Protein AF-A0A2T9YG84-F1 (afdb_monomer_lite)

Organism: NCBI:txid133385

InterPro domains:
  IPR036691 Endonuclease/exonuclease/phosphatase superfamily [SSF56219] (7-123)

Foldseek 3Di:
DFDQWDWFWFDDPPAIEIEIGHHLPDDPVRVVVRPDPDQHQKYKYQLPWAPDVQQPHPDTGDPSSVVSVVVVCVVNQWDWAHAVVRDDDSMTMTGHPPKDKHKYFDVPPDCVVDVGTDIDMDIDDDDDDPVPDPDRDRDGDDDPDPPDVVVVVVVVVVCVVCVVVVVVVVVVVVVVVVVVVVVVPPPPDD

Radius of gyration: 19.78 Å; chains: 1; bounding box: 61×36×56 Å

Structure (mmCIF, N/CA/C/O backbone):
data_AF-A0A2T9YG84-F1
#
_entry.id   AF-A0A2T9YG84-F1
#
loop_
_atom_site.group_PDB
_atom_site.id
_atom_site.type_symbol
_atom_site.label_atom_id
_atom_site.label_alt_id
_atom_site.label_comp_id
_atom_site.label_asym_id
_atom_site.label_entity_id
_atom_site.label_seq_id
_atom_site.pdbx_PDB_ins_code
_atom_site.Cartn_x
_atom_site.Cartn_y
_atom_site.Cartn_z
_atom_site.occupancy
_atom_site.B_iso_or_equiv
_atom_site.auth_seq_id
_atom_site.auth_comp_id
_atom_site.auth_asym_id
_atom_site.auth_atom_id
_atom_site.pdbx_PDB_model_num
ATOM 1 N N . MET A 1 1 ? 3.699 22.893 -11.102 1.00 30.92 1 MET A N 1
ATOM 2 C CA . MET A 1 1 ? 4.424 22.157 -10.047 1.00 30.92 1 MET A CA 1
ATOM 3 C C . MET A 1 1 ? 3.372 21.274 -9.414 1.00 30.92 1 MET A C 1
ATOM 5 O O . MET A 1 1 ? 2.529 21.787 -8.689 1.00 30.92 1 MET A O 1
ATOM 9 N N . TYR A 1 2 ? 3.276 20.033 -9.883 1.00 37.44 2 TYR A N 1
ATOM 10 C CA . TYR A 1 2 ? 2.240 19.112 -9.430 1.00 37.44 2 TYR A CA 1
ATOM 11 C C . TYR A 1 2 ? 2.567 18.676 -8.006 1.00 37.44 2 TYR A C 1
ATOM 13 O O . TYR A 1 2 ? 3.732 18.604 -7.635 1.00 37.44 2 TYR A O 1
ATOM 21 N N . SER A 1 3 ? 1.547 18.512 -7.174 1.00 40.66 3 SER A N 1
ATOM 22 C CA . SER A 1 3 ? 1.750 17.988 -5.829 1.00 40.66 3 SER A CA 1
ATOM 23 C C . SER A 1 3 ? 2.213 16.543 -5.934 1.00 40.66 3 SER A C 1
ATOM 25 O O . SER A 1 3 ? 1.505 15.695 -6.478 1.00 40.66 3 SER A O 1
ATOM 27 N N . ASP A 1 4 ? 3.402 16.272 -5.412 1.00 55.22 4 ASP A N 1
ATOM 28 C CA . ASP A 1 4 ? 4.063 14.975 -5.543 1.00 55.22 4 ASP A CA 1
ATOM 29 C C . ASP A 1 4 ? 3.593 13.952 -4.492 1.00 55.22 4 ASP A C 1
ATOM 31 O O . ASP A 1 4 ? 4.192 12.881 -4.354 1.00 55.22 4 ASP A O 1
ATOM 35 N N . THR A 1 5 ? 2.567 14.282 -3.694 1.00 54.19 5 THR A N 1
ATOM 36 C CA . THR A 1 5 ? 2.154 13.479 -2.536 1.00 54.19 5 THR A CA 1
ATOM 37 C C . THR A 1 5 ? 0.640 13.514 -2.338 1.00 54.19 5 THR A C 1
ATOM 39 O O . THR A 1 5 ? 0.010 14.572 -2.359 1.00 54.19 5 THR A O 1
ATOM 42 N N . HIS A 1 6 ? 0.041 12.342 -2.125 1.00 65.69 6 HIS A N 1
ATOM 43 C CA . HIS A 1 6 ? -1.367 12.236 -1.751 1.00 65.69 6 HIS A CA 1
ATOM 44 C C . HIS A 1 6 ? -1.508 11.130 -0.704 1.00 65.69 6 HIS A C 1
ATOM 46 O O . HIS A 1 6 ? -1.203 9.979 -0.982 1.00 65.69 6 HIS A O 1
ATOM 52 N N . SER A 1 7 ? -1.947 11.473 0.507 1.00 70.06 7 SER A N 1
ATOM 53 C CA . SER A 1 7 ? -2.348 10.506 1.537 1.00 70.06 7 SER A CA 1
ATOM 54 C C . SER A 1 7 ? -3.757 10.872 1.978 1.00 70.06 7 SER A C 1
ATOM 56 O O . SER A 1 7 ? -4.016 12.018 2.349 1.00 70.06 7 SER A O 1
ATOM 58 N N . ILE A 1 8 ? -4.687 9.929 1.869 1.00 70.69 8 ILE A N 1
ATOM 59 C CA . ILE A 1 8 ? -6.100 10.134 2.184 1.00 70.69 8 ILE A CA 1
ATOM 60 C C . ILE A 1 8 ? -6.512 9.056 3.172 1.00 70.69 8 ILE A C 1
ATOM 62 O O . ILE A 1 8 ? -6.383 7.869 2.880 1.00 70.69 8 ILE A O 1
ATOM 66 N N . THR A 1 9 ? -7.060 9.465 4.313 1.00 69.62 9 THR A N 1
ATOM 67 C CA . THR A 1 9 ? -7.593 8.542 5.316 1.00 69.62 9 THR A CA 1
ATOM 68 C C . THR A 1 9 ? -9.108 8.653 5.379 1.00 69.62 9 THR A C 1
ATOM 70 O O . THR A 1 9 ? -9.651 9.694 5.730 1.00 69.62 9 THR A O 1
ATOM 73 N N . VAL A 1 10 ? -9.800 7.560 5.084 1.00 70.00 10 VAL A N 1
ATOM 74 C CA . VAL A 1 10 ? -11.249 7.428 5.212 1.00 70.00 10 VAL A CA 1
ATOM 75 C C . VAL A 1 10 ? -11.553 6.563 6.430 1.00 70.00 10 VAL A C 1
ATOM 77 O O . VAL A 1 10 ? -11.148 5.404 6.500 1.00 70.00 10 VAL A O 1
ATOM 80 N N . LYS A 1 11 ? -12.290 7.120 7.394 1.00 65.94 11 LYS A N 1
ATOM 81 C CA . LYS A 1 11 ? -12.748 6.399 8.587 1.00 65.94 11 LYS A CA 1
ATOM 82 C C . LYS A 1 11 ? -14.227 6.050 8.437 1.00 65.94 11 LYS A C 1
ATOM 84 O O . LYS A 1 11 ? -15.061 6.928 8.229 1.00 65.94 11 LYS A O 1
ATOM 89 N N . PHE A 1 12 ? -14.555 4.771 8.560 1.00 62.94 12 PHE A N 1
ATOM 90 C CA . PHE A 1 12 ? -15.918 4.256 8.592 1.00 62.94 12 PHE A CA 1
ATOM 91 C C . PHE A 1 12 ? -16.087 3.340 9.807 1.00 62.94 12 PHE A C 1
ATOM 93 O O . PHE A 1 12 ? -15.686 2.178 9.790 1.00 62.94 12 PHE A O 1
ATOM 100 N N . ARG A 1 13 ? -16.708 3.849 10.879 1.00 68.81 13 ARG A N 1
ATOM 101 C CA . ARG A 1 13 ? -16.860 3.126 12.158 1.00 68.81 13 ARG A CA 1
ATOM 102 C C . ARG A 1 13 ? -15.496 2.648 12.682 1.00 68.81 13 ARG A C 1
ATOM 104 O O . ARG A 1 13 ? -14.612 3.468 12.893 1.00 68.81 13 ARG A O 1
ATOM 111 N N . ASN A 1 14 ? -15.323 1.336 12.848 1.00 71.50 14 ASN A N 1
ATOM 112 C CA . ASN A 1 14 ? -14.080 0.706 13.296 1.00 71.50 14 ASN A CA 1
ATOM 113 C C . ASN A 1 14 ? -13.141 0.348 12.128 1.00 71.50 14 ASN A C 1
ATOM 115 O O . ASN A 1 14 ? -12.143 -0.334 12.339 1.00 71.50 14 ASN A O 1
ATOM 119 N N . PHE A 1 15 ? -13.484 0.749 10.902 1.00 76.31 15 PHE A N 1
ATOM 120 C CA . PHE A 1 15 ? -12.679 0.533 9.709 1.00 76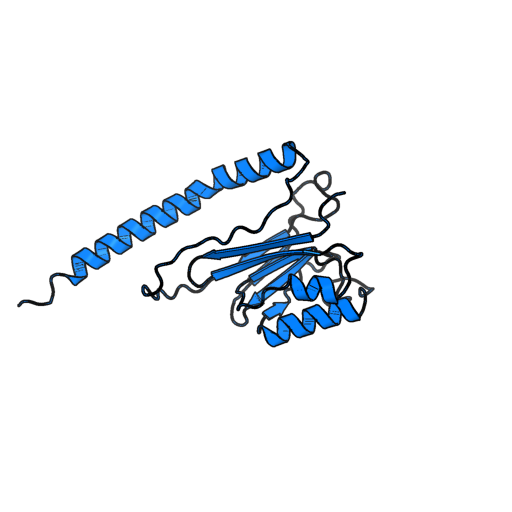.31 15 PHE A CA 1
ATOM 121 C C . PHE A 1 15 ? -11.968 1.828 9.319 1.00 76.31 15 PHE A C 1
ATOM 123 O O . PHE A 1 15 ? -12.605 2.855 9.083 1.00 76.31 15 PHE A O 1
ATOM 130 N N . VAL A 1 16 ? -10.644 1.776 9.233 1.00 83.56 16 VAL A N 1
ATOM 131 C CA . VAL A 1 16 ? -9.801 2.904 8.833 1.00 83.56 16 VAL A CA 1
ATOM 132 C C . VAL A 1 16 ? -9.048 2.514 7.568 1.00 83.56 16 VAL A C 1
ATOM 134 O O . VAL A 1 16 ? -8.165 1.658 7.606 1.00 83.56 16 VAL A O 1
ATOM 137 N N . LEU A 1 17 ? -9.411 3.145 6.454 1.00 84.56 17 LEU A N 1
ATOM 138 C CA . LEU A 1 17 ? -8.740 3.022 5.166 1.00 84.56 17 LEU A CA 1
ATOM 139 C C . LEU A 1 17 ? -7.774 4.186 4.987 1.00 84.56 17 LEU A C 1
ATOM 141 O O . LEU A 1 17 ? -8.196 5.336 5.000 1.00 84.56 17 LEU A O 1
ATOM 145 N N . ASN A 1 18 ? -6.504 3.899 4.750 1.00 85.38 18 ASN A N 1
ATOM 146 C CA . ASN A 1 18 ? -5.526 4.868 4.287 1.00 85.38 18 ASN A CA 1
ATOM 147 C C . ASN A 1 18 ? -5.130 4.545 2.839 1.00 85.38 18 ASN A C 1
ATOM 149 O O . ASN A 1 18 ? -4.789 3.414 2.511 1.00 85.38 18 ASN A O 1
ATOM 153 N N . THR A 1 19 ? -5.202 5.530 1.955 1.00 85.44 19 THR A N 1
ATOM 154 C CA . THR A 1 19 ? -4.738 5.403 0.570 1.00 85.44 19 THR A CA 1
ATOM 155 C C . THR A 1 19 ? -3.578 6.349 0.347 1.00 85.44 19 THR A C 1
ATOM 157 O O . THR A 1 19 ? -3.639 7.490 0.812 1.00 85.44 19 THR A O 1
ATOM 160 N N . VAL A 1 20 ? -2.524 5.883 -0.318 1.00 84.69 20 VAL A N 1
ATOM 161 C CA . VAL A 1 20 ? -1.285 6.653 -0.473 1.00 84.69 20 VAL A CA 1
ATOM 162 C C . VAL A 1 20 ? -0.775 6.674 -1.906 1.00 84.69 20 VAL A C 1
ATOM 164 O O . VAL A 1 20 ? -0.927 5.716 -2.658 1.00 84.69 20 VAL A O 1
ATOM 167 N N . TYR A 1 21 ? -0.113 7.775 -2.237 1.00 88.62 21 TYR A N 1
ATOM 168 C CA . TYR A 1 21 ? 0.812 7.915 -3.346 1.00 88.62 21 TYR A CA 1
ATOM 169 C C . TYR A 1 21 ? 2.089 8.582 -2.826 1.00 88.62 21 TYR A C 1
ATOM 171 O O . TYR A 1 21 ? 2.056 9.732 -2.364 1.00 88.62 21 TYR A O 1
ATOM 179 N N . PHE A 1 22 ? 3.212 7.869 -2.911 1.00 87.12 22 PHE A N 1
ATOM 180 C CA . PHE A 1 22 ? 4.537 8.403 -2.601 1.00 87.12 22 PHE A CA 1
ATOM 181 C C . PHE A 1 22 ? 5.419 8.360 -3.838 1.00 87.12 22 PHE A C 1
ATOM 183 O O . PHE A 1 22 ? 5.801 7.278 -4.282 1.00 87.12 22 PHE A O 1
ATOM 190 N N . SER A 1 23 ? 5.797 9.534 -4.353 1.00 86.88 23 SER A N 1
ATOM 191 C CA . SER A 1 23 ? 6.641 9.636 -5.544 1.00 86.88 23 SER A CA 1
ATOM 192 C C . SER A 1 23 ? 7.945 8.827 -5.409 1.00 86.88 23 SER A C 1
ATOM 194 O O . SER A 1 23 ? 8.474 8.650 -4.299 1.00 86.88 23 SER A O 1
ATOM 196 N N . PRO A 1 24 ? 8.528 8.350 -6.522 1.00 89.00 24 PRO A N 1
ATOM 197 C CA . PRO A 1 24 ? 9.793 7.616 -6.487 1.00 89.00 24 PRO A CA 1
ATOM 198 C C . PRO A 1 24 ? 10.960 8.469 -5.961 1.00 89.00 24 PRO A C 1
ATOM 200 O O . PRO A 1 24 ? 11.906 7.929 -5.393 1.00 89.00 24 PRO A O 1
ATOM 203 N N . SER A 1 25 ? 10.882 9.798 -6.096 1.00 87.62 25 SER A N 1
ATOM 204 C CA . SER A 1 25 ? 11.891 10.752 -5.617 1.00 87.62 25 SER A CA 1
ATOM 205 C C . SER A 1 25 ? 11.720 11.168 -4.152 1.00 87.62 25 SER A C 1
ATOM 207 O O . SER A 1 25 ? 12.602 11.835 -3.611 1.00 87.62 25 SER A O 1
ATOM 209 N N . MET A 1 26 ? 10.616 10.792 -3.498 1.00 86.75 26 MET A N 1
ATOM 210 C CA . MET A 1 26 ? 10.345 11.183 -2.116 1.00 86.75 26 MET A CA 1
ATOM 211 C C . MET A 1 26 ? 11.350 10.566 -1.136 1.00 86.75 26 MET A C 1
ATOM 213 O O . MET A 1 26 ? 11.576 9.350 -1.128 1.00 86.75 26 MET A O 1
ATOM 217 N N . ASP A 1 27 ? 11.916 11.400 -0.266 1.00 91.00 27 ASP A N 1
ATOM 218 C CA . ASP A 1 27 ? 12.817 10.950 0.787 1.00 91.00 27 ASP A CA 1
ATOM 219 C C . ASP A 1 27 ? 12.063 10.273 1.946 1.00 91.00 27 ASP A C 1
ATOM 221 O O . ASP A 1 27 ? 10.887 10.535 2.208 1.00 91.00 27 ASP A O 1
ATOM 225 N N . ILE A 1 28 ? 12.770 9.418 2.686 1.00 93.94 28 ILE A N 1
ATOM 226 C CA . ILE A 1 28 ? 12.211 8.631 3.795 1.00 93.94 28 ILE A CA 1
ATOM 227 C C . ILE A 1 28 ? 11.589 9.509 4.888 1.00 93.94 28 ILE A C 1
ATOM 229 O O . ILE A 1 28 ? 10.569 9.135 5.466 1.00 93.94 28 ILE A O 1
ATOM 233 N N . SER A 1 29 ? 12.171 10.676 5.178 1.00 90.50 29 SER A N 1
ATOM 234 C CA . SER A 1 29 ? 11.661 11.561 6.231 1.00 90.50 29 SER A CA 1
ATOM 235 C C . SER A 1 29 ? 10.335 12.192 5.823 1.00 90.50 29 SER A C 1
ATOM 237 O O . SER A 1 29 ? 9.454 12.361 6.664 1.00 90.50 29 SER A O 1
ATOM 239 N N . SER A 1 30 ? 10.175 12.513 4.539 1.00 85.56 30 SER A N 1
ATOM 240 C CA . SER A 1 30 ? 8.908 12.979 3.983 1.00 85.56 30 SER A CA 1
ATOM 241 C C . SER A 1 30 ? 7.849 11.881 4.004 1.00 85.56 30 SER A C 1
ATOM 243 O O . SER A 1 30 ? 6.765 12.131 4.523 1.00 85.56 30 SER A O 1
ATOM 245 N N . ILE A 1 31 ? 8.168 10.652 3.573 1.00 87.69 31 ILE A N 1
ATOM 246 C CA . ILE A 1 31 ? 7.215 9.524 3.634 1.00 87.69 31 ILE A CA 1
ATOM 247 C C . ILE A 1 31 ? 6.718 9.322 5.073 1.00 87.69 31 ILE A C 1
ATOM 249 O O . ILE A 1 31 ? 5.512 9.274 5.307 1.00 87.69 31 ILE A O 1
ATOM 253 N N . LYS A 1 32 ? 7.629 9.301 6.058 1.00 88.12 32 LYS A N 1
ATOM 254 C CA . LYS A 1 32 ? 7.289 9.147 7.485 1.00 88.12 32 LYS A CA 1
ATOM 255 C C . LYS A 1 32 ? 6.275 10.178 7.991 1.00 88.12 32 LYS A C 1
ATOM 257 O O . LYS A 1 32 ? 5.454 9.834 8.832 1.00 88.12 32 LYS A O 1
ATOM 262 N N . LYS A 1 33 ? 6.310 11.420 7.495 1.00 83.75 33 LYS A N 1
ATOM 263 C CA . LYS A 1 33 ? 5.366 12.480 7.901 1.00 83.75 33 LYS A CA 1
ATOM 264 C C . LYS A 1 33 ? 3.940 12.243 7.400 1.00 83.75 33 LYS A C 1
ATOM 266 O O . LYS A 1 33 ? 3.009 12.760 8.008 1.00 83.75 33 LYS A O 1
ATOM 271 N N . TYR A 1 34 ? 3.782 11.520 6.292 1.00 82.69 34 TYR A N 1
ATOM 272 C CA . TYR A 1 34 ? 2.489 11.272 5.648 1.00 82.69 34 TYR A CA 1
ATOM 273 C C . TYR A 1 34 ? 1.920 9.879 5.927 1.00 82.69 34 TYR A C 1
ATOM 275 O O . TYR A 1 34 ? 0.765 9.614 5.579 1.00 82.69 34 TYR A O 1
ATOM 283 N N . LEU A 1 35 ? 2.711 8.999 6.547 1.00 86.19 35 LEU A N 1
ATOM 284 C CA . LEU A 1 35 ? 2.209 7.746 7.091 1.00 86.19 35 LEU A CA 1
ATOM 285 C C . LEU A 1 35 ? 1.217 8.027 8.231 1.00 86.19 35 LEU A C 1
ATOM 287 O O . LEU A 1 35 ? 1.414 8.966 9.008 1.00 86.19 35 LEU A O 1
ATOM 291 N N . PRO A 1 36 ? 0.150 7.224 8.347 1.00 83.81 36 PRO A N 1
ATOM 292 C CA . PRO A 1 36 ? -0.826 7.391 9.410 1.00 83.81 36 PRO A CA 1
ATOM 293 C C . PRO A 1 36 ? -0.178 7.108 10.771 1.00 83.81 36 PRO A C 1
ATOM 295 O O . PRO A 1 36 ? 0.523 6.114 10.956 1.00 83.81 36 PRO A O 1
ATOM 298 N N . THR A 1 37 ? -0.417 7.998 11.731 1.00 79.69 37 THR A N 1
ATOM 299 C CA . THR A 1 37 ? 0.011 7.828 13.128 1.00 79.69 37 THR A CA 1
ATOM 300 C C . THR A 1 37 ? -1.012 7.061 13.963 1.00 79.69 37 THR A C 1
ATOM 302 O O . THR A 1 37 ? -0.669 6.519 15.010 1.00 79.69 37 THR A O 1
ATOM 305 N N . GLU A 1 38 ? -2.262 7.024 13.506 1.00 81.81 38 GLU A N 1
ATOM 306 C CA . GLU A 1 38 ? -3.341 6.244 14.104 1.00 81.81 38 GLU A CA 1
ATOM 307 C C . GLU A 1 38 ? -3.397 4.824 13.529 1.00 81.81 38 GLU A C 1
ATOM 309 O O . GLU A 1 38 ? -2.947 4.577 12.409 1.00 81.81 38 GLU A O 1
ATOM 314 N N . ASP A 1 39 ? -4.022 3.917 14.282 1.00 86.38 39 ASP A N 1
ATOM 315 C CA . ASP A 1 39 ? -4.266 2.542 13.860 1.00 86.38 39 ASP A CA 1
ATOM 316 C C . ASP A 1 39 ? -5.096 2.482 12.570 1.00 86.38 39 ASP A C 1
ATOM 318 O O . ASP A 1 39 ? -6.243 2.939 12.520 1.00 86.38 39 ASP A O 1
ATOM 322 N N . VAL A 1 40 ? -4.530 1.858 11.534 1.00 88.62 40 VAL A N 1
ATOM 323 C CA . VAL A 1 40 ? -5.230 1.602 10.269 1.00 88.62 40 VAL A CA 1
ATOM 324 C C . VAL A 1 40 ? -5.726 0.165 10.169 1.00 88.62 40 VAL A C 1
ATOM 326 O O . VAL A 1 40 ? -5.090 -0.772 10.652 1.00 88.62 40 VAL A O 1
ATOM 329 N N . THR A 1 41 ? -6.875 -0.016 9.517 1.00 90.44 41 THR A N 1
ATOM 330 C CA . THR A 1 41 ? -7.396 -1.341 9.165 1.00 90.44 41 THR A CA 1
ATOM 331 C C . THR A 1 41 ? -6.859 -1.805 7.819 1.00 90.44 41 THR A C 1
ATOM 333 O O . THR A 1 41 ? -6.530 -2.977 7.652 1.00 90.44 41 THR A O 1
ATOM 336 N N . LEU A 1 42 ? -6.778 -0.879 6.866 1.00 92.44 42 LEU A N 1
ATOM 337 C CA . LEU A 1 42 ? -6.305 -1.118 5.513 1.00 92.44 42 LEU A CA 1
ATOM 338 C C . LEU A 1 42 ? -5.461 0.071 5.069 1.00 92.44 42 LEU A C 1
ATOM 340 O O . LEU A 1 42 ? -5.892 1.213 5.213 1.00 92.44 42 LEU A O 1
ATOM 344 N N . MET A 1 43 ? -4.294 -0.192 4.499 1.00 94.44 4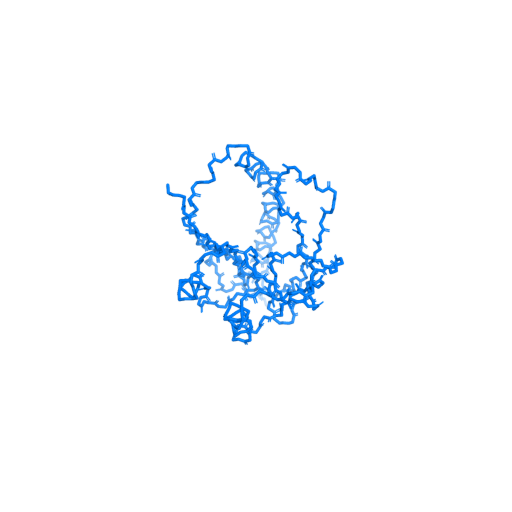3 MET A N 1
ATOM 345 C CA . MET A 1 43 ? -3.500 0.798 3.787 1.00 94.44 43 MET A CA 1
ATOM 346 C C . MET A 1 43 ? -3.184 0.282 2.386 1.00 94.44 43 MET A C 1
ATOM 348 O O . MET A 1 43 ? -2.721 -0.849 2.250 1.00 94.44 43 MET A O 1
ATOM 352 N N . LEU A 1 44 ? -3.423 1.084 1.348 1.00 95.31 44 LEU A N 1
ATOM 353 C CA . LEU A 1 44 ? -3.133 0.679 -0.029 1.00 95.31 44 LEU A CA 1
ATOM 354 C C . LEU A 1 44 ? -2.705 1.830 -0.930 1.00 95.31 44 LEU A C 1
ATOM 356 O O . LEU A 1 44 ? -3.087 2.977 -0.711 1.00 95.31 44 LEU A O 1
ATOM 360 N N . GLY A 1 45 ? -1.953 1.508 -1.974 1.00 92.25 45 GLY A N 1
ATOM 361 C CA . GLY A 1 45 ? -1.626 2.444 -3.045 1.00 92.25 45 GLY A CA 1
ATOM 362 C C . GLY A 1 45 ? -0.178 2.361 -3.500 1.00 92.25 45 GLY A C 1
ATOM 363 O O . GLY A 1 45 ? 0.575 1.474 -3.085 1.00 92.25 45 GLY A O 1
ATOM 364 N N . ASP A 1 46 ? 0.190 3.299 -4.364 1.00 93.81 46 ASP A N 1
ATOM 365 C CA . ASP A 1 46 ? 1.503 3.359 -4.986 1.00 93.81 46 ASP A CA 1
ATOM 366 C C . ASP A 1 46 ? 2.532 3.959 -4.025 1.00 93.81 46 ASP A C 1
ATOM 368 O O . ASP A 1 46 ? 2.569 5.162 -3.746 1.00 93.81 46 ASP A O 1
ATOM 372 N N . ILE A 1 47 ? 3.412 3.099 -3.524 1.00 94.88 47 ILE A N 1
ATOM 373 C CA . ILE A 1 47 ? 4.523 3.499 -2.659 1.00 94.88 47 ILE A CA 1
ATOM 374 C C . ILE A 1 47 ? 5.862 3.505 -3.406 1.00 94.88 47 ILE A C 1
ATOM 376 O O . ILE A 1 47 ? 6.910 3.687 -2.779 1.00 94.88 47 ILE A O 1
ATOM 380 N N . ASN A 1 48 ? 5.849 3.316 -4.732 1.00 93.69 48 ASN A N 1
ATOM 381 C CA . ASN A 1 48 ? 7.012 3.338 -5.619 1.00 93.69 48 ASN A CA 1
ATOM 382 C C . ASN A 1 48 ? 8.187 2.493 -5.094 1.00 93.69 48 ASN A C 1
ATOM 384 O O . ASN A 1 48 ? 9.328 2.952 -4.992 1.00 93.69 48 ASN A O 1
ATOM 388 N N . THR A 1 49 ? 7.910 1.250 -4.695 1.00 94.50 49 THR A N 1
ATOM 389 C CA . THR A 1 49 ? 8.948 0.289 -4.303 1.00 94.50 49 THR A CA 1
ATOM 390 C C . THR A 1 49 ? 8.557 -1.137 -4.672 1.00 94.50 49 THR A C 1
ATOM 392 O O . THR A 1 49 ? 7.381 -1.453 -4.837 1.00 94.50 49 THR A O 1
ATOM 395 N N . HIS A 1 50 ? 9.551 -2.015 -4.769 1.00 94.31 50 HIS A N 1
ATOM 396 C CA . HIS A 1 50 ? 9.359 -3.432 -5.066 1.00 94.31 50 HIS A CA 1
ATOM 397 C C . HIS A 1 50 ? 9.983 -4.287 -3.967 1.00 94.31 50 HIS A C 1
ATOM 399 O O . HIS A 1 50 ? 11.113 -4.040 -3.549 1.00 94.31 50 HIS A O 1
ATOM 405 N N . PHE A 1 51 ? 9.274 -5.321 -3.524 1.00 93.88 51 PHE A N 1
ATOM 406 C CA . PHE A 1 51 ? 9.690 -6.173 -2.401 1.00 93.88 51 PHE A CA 1
ATOM 407 C C . PHE A 1 51 ? 10.343 -7.487 -2.854 1.00 93.88 51 PHE A C 1
ATOM 409 O O . PHE A 1 51 ? 10.511 -8.418 -2.071 1.00 93.88 51 PHE A O 1
ATOM 416 N N . GLY A 1 52 ? 10.757 -7.556 -4.120 1.00 91.94 52 GLY A N 1
ATOM 417 C CA . GLY A 1 52 ? 11.492 -8.691 -4.658 1.00 91.94 52 GLY A CA 1
ATOM 418 C C . GLY A 1 52 ? 10.624 -9.937 -4.846 1.00 91.94 52 GLY A C 1
ATOM 419 O O . GLY A 1 52 ? 9.454 -9.858 -5.230 1.00 91.94 52 GLY A O 1
ATOM 420 N N . ALA A 1 53 ? 11.235 -11.106 -4.642 1.00 89.50 53 ALA A N 1
ATOM 421 C CA . ALA A 1 53 ? 10.708 -12.378 -5.136 1.00 89.50 53 ALA A CA 1
ATOM 422 C C . ALA A 1 53 ? 9.365 -12.775 -4.504 1.00 89.50 53 ALA A C 1
ATOM 424 O O . ALA A 1 53 ? 8.537 -13.380 -5.182 1.00 89.50 53 ALA A O 1
ATOM 425 N N . SER A 1 54 ? 9.112 -12.379 -3.251 1.00 86.81 54 SER A N 1
ATOM 426 C CA . SER A 1 54 ? 7.828 -12.601 -2.567 1.00 86.81 54 SER A CA 1
ATOM 427 C C . SER A 1 54 ? 6.655 -11.870 -3.226 1.00 86.81 54 SER A C 1
ATOM 429 O O . SER A 1 54 ? 5.510 -12.239 -2.996 1.00 86.81 54 SER A O 1
ATOM 431 N N . PHE A 1 55 ? 6.937 -10.884 -4.082 1.00 92.12 55 PHE A N 1
ATOM 432 C CA . PHE A 1 55 ? 5.960 -10.135 -4.873 1.00 92.12 55 PHE A CA 1
ATOM 433 C C . PHE A 1 55 ? 6.124 -10.392 -6.381 1.00 92.12 55 PHE A C 1
ATOM 435 O O . PHE A 1 55 ? 5.588 -9.661 -7.205 1.00 92.12 55 PHE A O 1
ATOM 442 N N . GLY A 1 56 ? 6.861 -11.438 -6.772 1.00 87.56 56 GLY A N 1
ATOM 443 C CA . GLY A 1 56 ? 7.034 -11.815 -8.178 1.00 87.56 56 GLY A CA 1
ATOM 444 C C . GLY A 1 56 ? 8.042 -10.965 -8.957 1.00 87.56 56 GLY A C 1
ATOM 445 O O . GLY A 1 56 ? 8.005 -10.963 -10.186 1.00 87.56 56 GLY A O 1
ATOM 446 N N . VAL A 1 57 ? 8.947 -10.250 -8.276 1.00 88.50 57 VAL A N 1
ATOM 447 C CA . VAL A 1 57 ? 9.971 -9.403 -8.914 1.00 88.50 57 VAL A CA 1
ATOM 448 C C . VAL A 1 57 ? 11.370 -9.918 -8.588 1.00 88.50 57 VAL A C 1
ATOM 450 O O . VAL A 1 57 ? 11.673 -10.249 -7.450 1.00 88.50 57 VAL A O 1
ATOM 453 N N . SER A 1 58 ? 12.272 -9.970 -9.567 1.00 86.69 58 SER A N 1
ATOM 454 C CA . SER A 1 58 ? 13.652 -10.428 -9.330 1.00 86.69 58 SER A CA 1
ATOM 455 C C . SER A 1 58 ? 14.529 -9.398 -8.611 1.00 86.69 58 SER A C 1
ATOM 457 O O . SER A 1 58 ? 15.554 -9.757 -8.035 1.00 86.69 58 SER A O 1
ATOM 459 N N . LYS A 1 59 ? 14.141 -8.120 -8.647 1.00 87.56 59 LYS A N 1
ATOM 460 C CA . LYS A 1 59 ? 14.859 -7.004 -8.029 1.00 87.56 59 LYS A CA 1
ATOM 461 C C . LYS A 1 59 ? 13.990 -6.324 -6.981 1.00 87.56 59 LYS A C 1
ATOM 463 O O . LYS A 1 59 ? 12.808 -6.078 -7.207 1.00 87.56 59 LYS A O 1
ATOM 468 N N . SER A 1 60 ? 14.616 -5.983 -5.866 1.00 91.88 60 SER A N 1
ATOM 469 C CA . SER A 1 60 ? 14.015 -5.151 -4.830 1.00 91.88 60 SER A CA 1
ATOM 470 C C . SER A 1 60 ? 14.277 -3.669 -5.110 1.00 91.88 60 SER A C 1
ATOM 472 O O . SER A 1 60 ? 15.267 -3.312 -5.753 1.00 91.88 60 SER A O 1
ATOM 474 N N . GLY A 1 61 ? 13.381 -2.813 -4.626 1.00 91.69 61 GLY A N 1
ATOM 475 C CA . GLY A 1 61 ? 13.560 -1.366 -4.596 1.00 91.69 61 GLY A CA 1
ATOM 476 C C . GLY A 1 61 ? 14.602 -0.918 -3.559 1.00 91.69 61 GLY A C 1
ATOM 477 O O . GLY A 1 61 ? 15.303 -1.745 -2.967 1.00 91.69 61 GLY A O 1
ATOM 478 N N . PRO A 1 62 ? 14.719 0.400 -3.317 1.00 94.19 62 PRO A N 1
ATOM 479 C CA . PRO A 1 62 ? 15.657 0.947 -2.342 1.00 94.19 62 PRO A CA 1
ATOM 480 C C . PRO A 1 62 ? 15.439 0.365 -0.938 1.00 94.19 62 PRO A C 1
ATOM 482 O O . PRO A 1 62 ? 14.335 0.440 -0.396 1.00 94.19 62 PRO A O 1
ATOM 485 N N . PHE A 1 63 ? 16.509 -0.158 -0.330 1.00 95.12 63 PHE A N 1
ATOM 486 C CA . PHE A 1 63 ? 16.454 -0.846 0.966 1.00 95.12 63 PHE A CA 1
ATOM 487 C C . PHE A 1 63 ? 15.777 -0.006 2.056 1.00 95.12 63 PHE A C 1
ATOM 489 O O . PHE A 1 63 ? 14.853 -0.486 2.698 1.00 95.12 63 PHE A O 1
ATOM 496 N N . ALA A 1 64 ? 16.149 1.270 2.192 1.00 95.81 64 ALA A N 1
ATOM 497 C CA . ALA A 1 64 ? 15.579 2.156 3.209 1.00 95.81 64 ALA A CA 1
ATOM 498 C C . ALA A 1 64 ? 14.058 2.358 3.063 1.00 95.81 64 ALA A C 1
ATOM 500 O O . ALA A 1 64 ? 13.359 2.567 4.051 1.00 95.81 64 ALA A O 1
ATOM 501 N N . ARG A 1 65 ? 13.526 2.297 1.833 1.00 95.94 65 ARG A N 1
ATOM 502 C CA . ARG A 1 65 ? 12.082 2.407 1.590 1.00 95.94 65 ARG A CA 1
ATOM 503 C C . ARG A 1 65 ? 11.375 1.103 1.953 1.00 95.94 65 ARG A C 1
ATOM 505 O O . ARG A 1 65 ? 10.326 1.146 2.578 1.00 95.94 65 ARG A O 1
ATOM 512 N N . ILE A 1 66 ? 11.961 -0.044 1.612 1.00 96.00 66 ILE A N 1
ATOM 513 C CA . ILE A 1 66 ? 11.452 -1.366 2.014 1.00 96.00 66 ILE A CA 1
ATOM 514 C C . ILE A 1 66 ? 11.437 -1.498 3.540 1.00 96.00 66 ILE A C 1
ATOM 516 O O . ILE A 1 66 ? 10.423 -1.883 4.115 1.00 96.00 66 ILE A O 1
ATOM 520 N N . GLU A 1 67 ? 12.544 -1.142 4.190 1.00 97.25 67 GLU A N 1
ATOM 521 C CA . GLU A 1 67 ? 12.696 -1.178 5.643 1.00 97.25 67 GLU A CA 1
ATOM 522 C C . GLU A 1 67 ? 11.647 -0.301 6.330 1.00 97.25 67 GLU A C 1
ATOM 524 O O . GLU A 1 67 ? 10.956 -0.787 7.219 1.00 97.25 67 GLU A O 1
ATOM 529 N N . LEU A 1 68 ? 11.423 0.925 5.841 1.00 97.06 68 LEU A N 1
ATOM 530 C CA . LEU A 1 68 ? 10.374 1.810 6.351 1.00 97.06 68 LEU A CA 1
ATOM 531 C C . LEU A 1 68 ? 8.991 1.138 6.382 1.00 97.06 68 LEU A C 1
ATOM 533 O O . LEU A 1 68 ? 8.286 1.235 7.385 1.00 97.06 68 LEU A O 1
ATOM 537 N N . PHE A 1 69 ? 8.580 0.491 5.289 1.00 97.06 69 PHE A N 1
ATOM 538 C CA . PHE A 1 69 ? 7.257 -0.134 5.219 1.00 97.06 69 PHE A CA 1
ATOM 539 C C . PHE A 1 69 ? 7.170 -1.424 6.033 1.00 97.06 69 PHE A C 1
ATOM 541 O O . PHE A 1 69 ? 6.124 -1.674 6.625 1.00 97.06 69 PHE A O 1
ATOM 548 N N . ASN A 1 70 ? 8.258 -2.191 6.128 1.00 96.81 70 ASN A N 1
ATOM 549 C CA . ASN A 1 70 ? 8.332 -3.357 7.010 1.00 96.81 70 ASN A CA 1
ATOM 550 C C . ASN A 1 70 ? 8.261 -2.957 8.495 1.00 96.81 70 ASN A C 1
ATOM 552 O O . ASN A 1 70 ? 7.578 -3.604 9.286 1.00 96.81 70 ASN A O 1
ATOM 556 N N . GLU A 1 71 ? 8.947 -1.880 8.888 1.00 96.81 71 GLU A N 1
ATOM 557 C CA . GLU A 1 71 ? 8.861 -1.318 10.240 1.00 96.81 71 GLU A CA 1
ATOM 558 C C . GLU A 1 71 ? 7.444 -0.828 10.530 1.00 96.81 71 GLU A C 1
ATOM 560 O O . GLU A 1 71 ? 6.860 -1.178 11.556 1.00 96.81 71 GLU A O 1
ATOM 565 N N . PHE A 1 72 ? 6.869 -0.050 9.610 1.00 95.56 72 PHE A N 1
ATOM 566 C CA . PHE A 1 72 ? 5.509 0.459 9.733 1.00 95.56 72 PHE A CA 1
ATOM 567 C C . PHE A 1 72 ? 4.486 -0.677 9.865 1.00 95.56 72 PHE A C 1
ATOM 569 O O . PHE A 1 72 ? 3.669 -0.650 10.787 1.00 95.56 72 PHE A O 1
ATOM 576 N N . SER A 1 73 ? 4.556 -1.702 9.008 1.00 96.31 73 SER A N 1
ATOM 577 C CA . SER A 1 73 ? 3.643 -2.845 9.065 1.00 96.31 73 SER A CA 1
ATOM 578 C C . SER A 1 73 ? 3.809 -3.630 10.366 1.00 96.31 73 SER A C 1
ATOM 580 O O . SER A 1 73 ? 2.813 -3.986 10.993 1.00 96.31 73 SER A O 1
ATOM 582 N N . SER A 1 74 ? 5.042 -3.824 10.843 1.00 96.00 74 SER A N 1
ATOM 583 C CA . SER A 1 74 ? 5.302 -4.477 12.128 1.00 96.00 74 SER A CA 1
ATOM 584 C C . SER A 1 74 ? 4.736 -3.680 13.308 1.00 96.00 74 SER A C 1
ATOM 586 O O . SER A 1 74 ? 4.110 -4.261 14.195 1.00 96.00 74 SER A O 1
ATOM 588 N N . LEU A 1 75 ? 4.937 -2.359 13.335 1.00 95.12 75 LEU A N 1
ATOM 589 C CA . LEU A 1 75 ? 4.453 -1.481 14.406 1.00 95.12 75 LEU A CA 1
ATOM 590 C C . LEU A 1 75 ? 2.921 -1.444 14.460 1.00 95.12 75 LEU A C 1
ATOM 592 O O . LEU A 1 75 ? 2.332 -1.524 15.536 1.00 95.12 75 LEU A O 1
ATOM 596 N N . GLN A 1 76 ? 2.279 -1.367 13.295 1.00 93.06 76 GLN A N 1
ATOM 597 C CA . GLN A 1 76 ? 0.824 -1.286 13.150 1.00 93.06 76 GLN A CA 1
ATOM 598 C C . GLN A 1 76 ? 0.127 -2.659 13.193 1.00 93.06 76 GLN A C 1
ATOM 600 O O . GLN A 1 76 ? -1.107 -2.721 13.217 1.00 93.06 76 GLN A O 1
ATOM 605 N N . LYS A 1 77 ? 0.897 -3.757 13.247 1.00 95.69 77 LYS A N 1
ATOM 606 C CA . LYS A 1 77 ? 0.425 -5.149 13.132 1.00 95.69 77 LYS A CA 1
ATOM 607 C C . LYS A 1 77 ? -0.377 -5.371 11.847 1.00 95.69 77 LYS A C 1
ATOM 609 O O . LYS A 1 77 ? -1.537 -5.782 11.889 1.00 95.69 77 LYS A O 1
ATOM 614 N N . LEU A 1 78 ? 0.229 -5.034 10.714 1.00 96.56 78 LEU A N 1
ATOM 615 C CA . LEU A 1 78 ? -0.340 -5.207 9.384 1.00 96.56 78 LEU A CA 1
ATOM 616 C C . LEU A 1 78 ? 0.367 -6.346 8.644 1.00 96.56 78 LEU A C 1
ATOM 618 O O . LEU A 1 78 ? 1.595 -6.421 8.619 1.00 96.56 78 LEU A O 1
ATOM 622 N N . ASN A 1 79 ? -0.420 -7.173 7.972 1.00 96.44 79 ASN A N 1
ATOM 623 C CA . ASN A 1 79 ? 0.033 -8.149 6.997 1.00 96.44 79 ASN A CA 1
ATOM 624 C C . ASN A 1 79 ? 0.188 -7.467 5.634 1.00 96.44 79 ASN A C 1
ATOM 626 O O . ASN A 1 79 ? -0.734 -6.806 5.154 1.00 96.44 79 ASN A O 1
ATOM 630 N N . HIS A 1 80 ? 1.352 -7.630 5.004 1.00 96.94 80 HIS A N 1
ATOM 631 C CA . HIS A 1 80 ? 1.615 -7.147 3.648 1.00 96.94 80 HIS A CA 1
ATOM 632 C C . HIS A 1 80 ? 1.169 -8.207 2.641 1.00 96.94 80 HIS A C 1
ATOM 634 O O . HIS A 1 80 ? 1.749 -9.290 2.564 1.00 96.94 80 HIS A O 1
ATOM 640 N N . ILE A 1 81 ? 0.099 -7.915 1.906 1.00 96.31 81 ILE A N 1
ATOM 641 C CA . ILE A 1 81 ? -0.571 -8.881 1.039 1.00 96.31 81 ILE A CA 1
ATOM 642 C C . ILE A 1 81 ? 0.048 -8.834 -0.356 1.00 96.31 81 ILE A C 1
ATOM 644 O O . ILE A 1 81 ? -0.019 -7.819 -1.053 1.00 96.31 81 ILE A O 1
ATOM 648 N N . ALA A 1 82 ? 0.641 -9.951 -0.773 1.00 94.81 82 ALA A N 1
ATOM 649 C CA . ALA A 1 82 ? 1.128 -10.120 -2.134 1.00 94.81 82 ALA A CA 1
ATOM 650 C C . ALA A 1 82 ? -0.042 -10.303 -3.114 1.00 94.81 82 ALA A C 1
ATOM 652 O O . ALA A 1 82 ? -1.036 -10.946 -2.762 1.00 94.81 82 ALA A O 1
ATOM 653 N N . PRO A 1 83 ? 0.052 -9.757 -4.339 1.00 93.88 83 PRO A N 1
ATOM 654 C CA . PRO A 1 83 ? -0.985 -9.960 -5.333 1.00 93.88 83 PRO A CA 1
ATOM 655 C C . PRO A 1 83 ? -1.051 -11.416 -5.796 1.00 93.88 83 PRO A C 1
ATOM 657 O O . PRO A 1 83 ? -0.035 -12.103 -5.886 1.00 93.88 83 PRO A O 1
ATOM 660 N N . GLU A 1 84 ? -2.249 -11.866 -6.148 1.00 91.69 84 GLU A N 1
ATOM 661 C CA . GLU A 1 84 ? -2.512 -13.167 -6.748 1.00 91.69 84 GLU A CA 1
ATOM 662 C C . GLU A 1 84 ? -3.101 -12.982 -8.165 1.00 91.69 84 GLU A C 1
ATOM 664 O O . GLU A 1 84 ? -4.162 -12.366 -8.311 1.00 91.69 84 GLU A O 1
ATOM 669 N N . PRO A 1 85 ? -2.444 -13.492 -9.226 1.00 92.00 85 PRO A N 1
ATOM 670 C CA . PRO A 1 85 ? -1.105 -14.085 -9.212 1.00 92.00 85 PRO A CA 1
ATOM 671 C C . PRO A 1 85 ? -0.024 -13.051 -8.859 1.00 92.00 85 PRO A C 1
ATOM 673 O O . PRO A 1 85 ? -0.224 -11.848 -9.040 1.00 92.00 85 PRO A O 1
ATOM 676 N N . LEU A 1 86 ? 1.140 -13.533 -8.407 1.00 93.12 86 LEU A N 1
ATOM 677 C CA . LEU A 1 86 ? 2.303 -12.676 -8.164 1.00 93.12 86 LEU A CA 1
ATOM 678 C C . LEU A 1 86 ? 2.647 -11.878 -9.426 1.00 93.12 86 LEU A C 1
ATOM 680 O O . LEU A 1 86 ? 2.567 -12.389 -10.546 1.00 93.12 86 LEU A O 1
ATOM 684 N N . GLY A 1 87 ? 3.077 -10.633 -9.250 1.00 87.00 87 GLY A N 1
ATOM 685 C CA . GLY A 1 87 ? 3.401 -9.776 -10.377 1.00 87.00 87 GLY A CA 1
ATOM 686 C C . GLY A 1 87 ? 4.060 -8.477 -9.956 1.00 87.00 87 GLY A C 1
ATOM 687 O O . GLY A 1 87 ? 3.827 -7.962 -8.866 1.00 87.00 87 GLY A O 1
ATOM 688 N N . ASN A 1 88 ? 4.873 -7.940 -10.864 1.00 86.88 88 ASN A N 1
ATOM 689 C CA . ASN A 1 88 ? 5.570 -6.688 -10.635 1.00 86.88 88 ASN A CA 1
ATOM 690 C C . ASN A 1 88 ? 4.588 -5.523 -10.516 1.00 86.88 88 ASN A C 1
ATOM 692 O O . ASN A 1 88 ? 3.885 -5.209 -11.477 1.00 86.88 88 ASN A O 1
ATOM 696 N N . THR A 1 89 ? 4.574 -4.893 -9.346 1.00 91.50 89 THR A N 1
ATOM 697 C CA . THR A 1 89 ? 3.777 -3.704 -9.072 1.00 91.50 89 THR A CA 1
ATOM 698 C C . THR A 1 89 ? 4.475 -2.806 -8.040 1.00 91.50 89 THR A C 1
ATOM 700 O O . THR A 1 89 ? 5.127 -3.325 -7.120 1.00 91.50 89 THR A O 1
ATOM 703 N N . PRO A 1 90 ? 4.415 -1.474 -8.209 1.00 93.31 90 PRO A N 1
ATOM 704 C CA . PRO A 1 90 ? 4.760 -0.511 -7.168 1.00 93.31 90 PRO A CA 1
ATOM 705 C C . PRO A 1 90 ? 3.582 -0.229 -6.209 1.00 93.31 90 PRO A C 1
ATOM 707 O O . PRO A 1 90 ? 3.784 0.441 -5.194 1.00 93.31 90 PRO A O 1
ATOM 710 N N . ASP A 1 91 ? 2.387 -0.763 -6.502 1.00 94.69 91 ASP A N 1
ATOM 711 C CA . ASP A 1 91 ? 1.183 -0.688 -5.672 1.00 94.69 91 ASP A CA 1
ATOM 712 C C . ASP A 1 91 ? 1.136 -1.815 -4.639 1.00 94.69 91 ASP A C 1
ATOM 714 O O . ASP A 1 91 ? 1.245 -2.999 -4.971 1.00 94.69 91 ASP A O 1
ATOM 718 N N . HIS A 1 92 ? 0.917 -1.456 -3.375 1.00 96.56 92 HIS A N 1
ATOM 719 C CA . HIS A 1 92 ? 0.951 -2.404 -2.260 1.00 96.56 92 HIS A CA 1
ATOM 720 C C . HIS A 1 92 ? -0.300 -2.334 -1.397 1.00 96.56 92 HIS A C 1
ATOM 722 O O . HIS A 1 92 ? -0.985 -1.314 -1.354 1.00 96.56 92 HIS A O 1
ATOM 728 N N . LEU A 1 93 ? -0.573 -3.438 -0.697 1.00 96.81 93 LEU A N 1
ATOM 729 C CA . LEU A 1 93 ? -1.706 -3.602 0.207 1.00 96.81 93 LEU A CA 1
ATOM 730 C C . LEU A 1 93 ? -1.226 -4.093 1.575 1.00 96.81 93 LEU A C 1
ATOM 732 O O . LEU A 1 93 ? -0.619 -5.157 1.682 1.00 96.81 93 LEU A O 1
ATOM 736 N N . PHE A 1 94 ? -1.553 -3.354 2.628 1.00 97.38 94 PHE A N 1
ATOM 737 C CA . PHE A 1 94 ? -1.302 -3.719 4.018 1.00 97.38 94 PHE A CA 1
ATOM 738 C C . PHE A 1 94 ? -2.633 -3.798 4.762 1.00 97.38 94 PHE A C 1
ATOM 740 O O . PHE A 1 94 ? -3.405 -2.842 4.750 1.00 97.38 94 PHE A O 1
ATOM 747 N N . VAL A 1 95 ? -2.910 -4.914 5.430 1.00 95.81 95 VAL A N 1
ATOM 748 C CA . VAL A 1 95 ? -4.182 -5.148 6.129 1.00 95.81 95 VAL A CA 1
ATOM 749 C C . VAL A 1 95 ? -3.937 -5.526 7.582 1.00 95.81 95 VAL A C 1
ATOM 751 O O . VAL A 1 95 ? -2.977 -6.230 7.874 1.00 95.81 95 VAL A O 1
ATOM 754 N N . LYS A 1 96 ? -4.787 -5.072 8.506 1.00 94.69 96 LYS A N 1
ATOM 755 C CA . LYS A 1 96 ? -4.675 -5.418 9.929 1.00 94.69 96 LYS A CA 1
ATOM 756 C C . LYS A 1 96 ? -4.647 -6.929 10.127 1.00 94.69 96 LYS A C 1
ATOM 758 O O . LYS A 1 96 ? -5.418 -7.663 9.507 1.00 94.69 96 LYS A O 1
ATOM 763 N N . ASP A 1 97 ? -3.761 -7.370 11.012 1.00 92.31 97 ASP A N 1
ATOM 764 C CA . ASP A 1 97 ? -3.642 -8.777 11.355 1.00 92.31 97 ASP A CA 1
ATOM 765 C C . ASP A 1 97 ? -4.978 -9.353 11.855 1.00 92.31 97 ASP A C 1
ATOM 767 O O . ASP A 1 97 ? -5.758 -8.681 12.535 1.00 92.31 97 ASP A O 1
ATOM 771 N N . GLY A 1 98 ? -5.259 -10.594 11.461 1.00 90.00 98 GLY A N 1
ATOM 772 C CA . GLY A 1 98 ? -6.539 -11.266 11.694 1.00 90.00 98 GLY A CA 1
ATOM 773 C C . GLY A 1 98 ? -7.656 -10.960 10.684 1.00 90.00 98 GLY A C 1
ATOM 774 O O . GLY A 1 98 ? -8.718 -11.576 10.778 1.00 90.00 98 GLY A O 1
ATOM 775 N N . ILE A 1 99 ? -7.452 -10.066 9.707 1.00 89.56 99 ILE A N 1
ATOM 776 C CA . ILE A 1 99 ? -8.409 -9.844 8.610 1.00 89.56 99 ILE A CA 1
ATOM 777 C C . ILE A 1 99 ? -7.976 -10.635 7.375 1.00 89.56 99 ILE A C 1
ATOM 779 O O . ILE A 1 99 ? -6.906 -10.407 6.812 1.00 89.56 99 ILE A O 1
ATOM 783 N N . ASN A 1 100 ? -8.851 -11.531 6.914 1.00 90.19 100 ASN A N 1
ATOM 784 C CA . ASN A 1 100 ? -8.660 -12.231 5.647 1.00 90.19 100 ASN A CA 1
ATOM 785 C C . ASN A 1 100 ? -8.874 -11.260 4.484 1.00 90.19 100 ASN A C 1
ATOM 787 O O . ASN A 1 100 ? -9.939 -10.644 4.373 1.00 90.19 100 ASN A O 1
ATOM 791 N N . CYS A 1 101 ? -7.871 -11.155 3.616 1.00 93.00 101 CYS A N 1
ATOM 792 C CA . CYS A 1 101 ? -7.886 -10.257 2.475 1.00 93.00 101 CYS A CA 1
ATOM 793 C C . CYS A 1 101 ? -7.252 -10.910 1.243 1.00 93.00 101 CYS A C 1
ATOM 795 O O . CYS A 1 101 ? -6.255 -11.623 1.362 1.00 93.00 101 CYS A O 1
ATOM 797 N N . THR A 1 102 ? -7.820 -10.653 0.065 1.00 93.94 102 THR A N 1
ATOM 798 C CA . THR A 1 102 ? -7.209 -10.971 -1.229 1.00 93.94 102 THR A CA 1
ATOM 799 C C . THR A 1 102 ? -6.751 -9.690 -1.916 1.00 93.94 102 THR A C 1
ATOM 801 O O . THR A 1 102 ? -7.340 -8.628 -1.720 1.00 93.94 102 THR A O 1
ATOM 804 N N . TRP A 1 103 ? -5.705 -9.790 -2.737 1.00 95.31 103 TRP A N 1
ATOM 805 C CA . TRP A 1 103 ? -5.210 -8.699 -3.573 1.00 95.31 103 TRP A CA 1
ATOM 806 C C . TRP A 1 103 ? -4.974 -9.236 -4.973 1.00 95.31 103 TRP A C 1
ATOM 808 O O . TRP A 1 103 ? -4.231 -10.200 -5.130 1.00 95.31 103 TRP A O 1
ATOM 818 N N . ARG A 1 104 ? -5.644 -8.693 -5.990 1.00 92.69 104 ARG A N 1
ATOM 819 C CA . ARG A 1 104 ? -5.647 -9.301 -7.329 1.00 92.69 104 ARG A CA 1
ATOM 820 C C . ARG A 1 104 ? -5.499 -8.269 -8.422 1.00 92.69 104 ARG A C 1
ATOM 822 O O . ARG A 1 104 ? -6.102 -7.203 -8.353 1.00 92.69 104 ARG A O 1
ATOM 829 N N . PHE A 1 105 ? -4.733 -8.615 -9.452 1.00 88.50 105 PHE A N 1
ATOM 830 C CA . PHE A 1 105 ? -4.758 -7.875 -10.709 1.00 88.50 105 PHE A CA 1
ATOM 831 C C . PHE A 1 105 ? -6.085 -8.121 -11.420 1.00 88.50 105 PHE A C 1
ATOM 833 O O . PHE A 1 105 ? -6.574 -9.250 -11.450 1.00 88.50 105 PHE A O 1
ATOM 840 N N . TYR A 1 106 ? -6.624 -7.081 -12.044 1.00 84.75 106 TYR A N 1
ATOM 841 C CA . TYR A 1 106 ? -7.846 -7.166 -12.829 1.00 84.75 106 TYR A CA 1
ATOM 842 C C . TYR A 1 106 ? -7.519 -6.949 -14.316 1.00 84.75 106 TYR A C 1
ATOM 844 O O . TYR A 1 106 ? -7.584 -5.823 -14.813 1.00 84.75 106 TYR A O 1
ATOM 852 N N . PRO A 1 107 ? -7.104 -8.007 -15.040 1.00 75.75 107 PRO A N 1
ATOM 853 C CA . PRO A 1 107 ? -6.557 -7.891 -16.395 1.00 75.75 107 PRO A CA 1
ATOM 854 C C . PRO A 1 107 ? -7.589 -7.465 -17.447 1.00 75.75 107 PRO A C 1
ATOM 856 O O . PRO A 1 107 ? -7.212 -7.139 -18.567 1.00 75.75 107 PRO A O 1
ATOM 859 N N . GLU A 1 108 ? -8.879 -7.491 -17.108 1.00 76.81 108 GLU A N 1
ATOM 860 C CA . GLU A 1 108 ? -9.967 -7.068 -17.993 1.00 76.81 108 GLU A CA 1
ATOM 861 C C . GLU A 1 108 ? -10.034 -5.542 -18.155 1.00 76.81 108 GLU A C 1
ATOM 863 O O . GLU A 1 108 ? -10.617 -5.054 -19.123 1.00 76.81 108 GLU A O 1
ATOM 868 N N . VAL A 1 109 ? -9.432 -4.774 -17.237 1.00 73.44 109 VAL A N 1
ATOM 869 C CA . VAL A 1 109 ? -9.340 -3.317 -17.379 1.00 73.44 109 VAL A CA 1
ATOM 870 C C . VAL A 1 109 ? -8.261 -2.978 -18.418 1.00 73.44 109 VAL A C 1
ATOM 872 O O . VAL A 1 109 ? -7.122 -3.425 -18.274 1.00 73.44 109 VAL A O 1
ATOM 875 N N . PRO A 1 110 ? -8.587 -2.177 -19.451 1.00 72.25 110 PRO A N 1
ATOM 876 C CA . PRO A 1 110 ? -7.636 -1.790 -20.487 1.00 72.25 110 PRO A CA 1
ATOM 877 C C . PRO A 1 110 ? -6.376 -1.095 -19.942 1.00 72.25 110 PRO A C 1
ATOM 879 O O . PRO A 1 110 ? -6.458 -0.194 -19.106 1.00 72.25 110 PRO A O 1
ATOM 882 N N . ASN A 1 111 ? -5.209 -1.487 -20.467 1.00 72.00 111 ASN A N 1
ATOM 883 C CA . ASN A 1 111 ? -3.894 -0.941 -20.089 1.00 72.00 111 ASN A CA 1
ATOM 884 C C . ASN A 1 111 ? -3.615 0.463 -20.664 1.00 72.00 111 ASN A C 1
ATOM 886 O O . ASN A 1 111 ? -2.546 1.014 -20.441 1.00 72.00 111 ASN A O 1
ATOM 890 N N . ASP A 1 112 ? -4.518 1.035 -21.459 1.00 75.06 112 ASP A N 1
ATOM 891 C CA . ASP A 1 112 ? -4.378 2.386 -22.018 1.00 75.06 112 ASP A CA 1
ATOM 892 C C . ASP A 1 112 ? -4.861 3.482 -21.053 1.00 75.06 112 ASP A C 1
ATOM 894 O O . ASP A 1 112 ? -4.706 4.669 -21.335 1.00 75.06 112 ASP A O 1
ATOM 898 N N . LEU A 1 113 ? -5.424 3.093 -19.904 1.00 72.44 113 LEU A N 1
ATOM 899 C CA . LEU A 1 113 ? -5.899 4.015 -18.872 1.00 72.44 113 LEU A CA 1
ATOM 900 C C . LEU A 1 113 ? -4.793 4.478 -17.916 1.00 72.44 113 LEU A C 1
ATOM 902 O O . LEU A 1 113 ? -4.904 5.559 -17.341 1.00 72.44 113 LEU A O 1
ATOM 906 N N . SER A 1 114 ? -3.770 3.650 -17.707 1.00 79.25 114 SER A N 1
ATOM 907 C CA . SER A 1 114 ? -2.632 3.909 -16.823 1.00 79.25 114 SER A CA 1
ATOM 908 C C . SER A 1 114 ? -1.497 2.938 -17.154 1.00 79.25 114 SER A C 1
ATOM 910 O O . SER A 1 114 ? -1.726 1.836 -17.646 1.00 79.25 114 SER A O 1
ATOM 912 N N . ASP A 1 115 ? -0.268 3.344 -16.860 1.00 79.94 115 ASP A N 1
ATOM 913 C CA . ASP A 1 115 ? 0.915 2.486 -16.834 1.00 79.94 115 ASP A CA 1
ATOM 914 C C . ASP A 1 115 ? 0.910 1.477 -15.667 1.00 79.94 115 ASP A C 1
ATOM 916 O O . ASP A 1 115 ? 1.653 0.492 -15.700 1.00 79.94 115 ASP A O 1
ATOM 920 N N . HIS A 1 116 ? 0.043 1.676 -14.671 1.00 84.31 116 HIS A N 1
ATOM 921 C CA . HIS A 1 116 ? -0.217 0.734 -13.589 1.00 84.31 116 HIS A CA 1
ATOM 922 C C . HIS A 1 116 ? -1.398 -0.179 -13.930 1.00 84.31 116 HIS A C 1
ATOM 924 O O . HIS A 1 116 ? -2.342 0.187 -14.634 1.00 84.31 116 HIS A O 1
ATOM 930 N N . LYS A 1 117 ? -1.371 -1.397 -13.385 1.00 85.25 117 LYS A N 1
ATOM 931 C CA . LYS A 1 117 ? -2.482 -2.341 -13.533 1.00 85.25 117 LYS A CA 1
ATOM 932 C C . LYS A 1 117 ? -3.575 -2.011 -12.529 1.00 85.25 117 LYS A C 1
ATOM 934 O O . LYS A 1 117 ? -3.287 -1.748 -11.368 1.00 85.25 117 LYS A O 1
ATOM 939 N N . PHE A 1 118 ? -4.832 -2.121 -12.946 1.00 86.38 118 PHE A N 1
ATOM 940 C CA . PHE A 1 118 ? -5.943 -2.055 -12.003 1.00 86.38 118 PHE A CA 1
ATOM 941 C C . PHE A 1 118 ? -5.913 -3.269 -11.065 1.00 86.38 118 PHE A C 1
ATOM 943 O O . PHE A 1 118 ? -5.701 -4.404 -11.509 1.00 86.38 118 PHE A O 1
ATOM 950 N N . MET A 1 119 ? -6.120 -3.030 -9.771 1.00 88.56 119 MET A N 1
ATOM 951 C CA . MET A 1 119 ? -6.045 -4.054 -8.732 1.00 88.56 119 MET A CA 1
ATOM 952 C C . MET A 1 119 ? -7.221 -3.941 -7.764 1.00 88.56 119 MET A C 1
ATOM 954 O O . MET A 1 119 ? -7.694 -2.846 -7.464 1.00 88.56 119 MET A O 1
ATOM 958 N N . THR A 1 120 ? -7.694 -5.081 -7.270 1.00 89.31 120 THR A N 1
ATOM 959 C CA . THR A 1 120 ? -8.848 -5.171 -6.370 1.00 89.31 120 THR A CA 1
ATOM 960 C C . THR A 1 120 ? -8.466 -5.855 -5.069 1.00 89.31 120 THR A C 1
ATOM 962 O O . THR A 1 120 ? -7.861 -6.931 -5.092 1.00 89.31 120 THR A O 1
ATOM 965 N N . ALA A 1 121 ? -8.861 -5.245 -3.949 1.00 90.50 121 ALA A N 1
ATOM 966 C CA . ALA A 1 121 ? -8.768 -5.835 -2.622 1.00 90.50 121 ALA A CA 1
ATOM 967 C C . ALA A 1 121 ? -10.153 -6.303 -2.177 1.00 90.50 121 ALA A C 1
ATOM 969 O O . ALA A 1 121 ? -11.094 -5.510 -2.164 1.00 90.50 121 ALA A O 1
ATOM 970 N N . GLU A 1 122 ? -10.272 -7.565 -1.784 1.00 88.88 122 GLU A N 1
ATOM 971 C CA . GLU A 1 122 ? -11.489 -8.099 -1.173 1.00 88.88 122 GLU A CA 1
ATOM 972 C C . GLU A 1 122 ? -11.180 -8.475 0.270 1.00 88.88 122 GLU A C 1
ATOM 974 O O . GLU A 1 122 ? -10.157 -9.105 0.536 1.00 88.88 122 GLU A O 1
ATOM 979 N N . LEU A 1 123 ? -12.024 -8.067 1.217 1.00 87.06 123 LEU A N 1
ATOM 980 C CA . LEU A 1 123 ? -11.787 -8.311 2.638 1.00 87.06 123 LEU A CA 1
ATOM 981 C C . LEU A 1 123 ? -13.074 -8.683 3.359 1.00 87.06 123 LEU A C 1
ATOM 983 O O . LEU A 1 123 ? -14.106 -8.029 3.206 1.00 87.06 123 LEU A O 1
ATOM 987 N N . 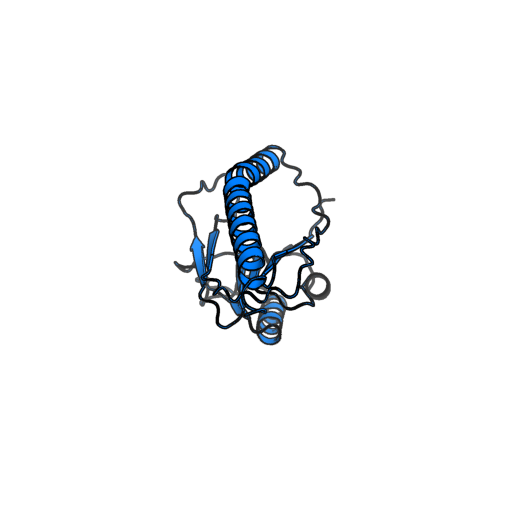ALA A 1 124 ? -12.981 -9.709 4.201 1.00 77.31 124 ALA A N 1
ATOM 988 C CA . ALA A 1 124 ? -14.063 -10.125 5.078 1.00 77.31 124 ALA A CA 1
ATOM 989 C C . ALA A 1 124 ? -13.959 -9.363 6.403 1.00 77.31 124 ALA A C 1
ATOM 991 O O . ALA A 1 124 ? -13.250 -9.767 7.325 1.00 77.31 124 ALA A O 1
ATOM 992 N N . ILE A 1 125 ? -14.659 -8.236 6.503 1.00 69.31 125 ILE A N 1
ATOM 993 C CA . ILE A 1 125 ? -14.691 -7.451 7.736 1.00 69.31 125 ILE A CA 1
ATOM 994 C C . ILE A 1 125 ? -15.750 -8.065 8.656 1.00 69.31 125 ILE A C 1
ATOM 996 O O . ILE A 1 125 ? -16.951 -7.865 8.470 1.00 69.31 125 ILE A O 1
ATOM 1000 N N . GLY A 1 126 ? -15.297 -8.840 9.646 1.00 61.81 126 GLY A N 1
ATOM 1001 C CA . GLY A 1 126 ? -16.153 -9.372 10.704 1.00 61.81 126 GLY A CA 1
ATOM 1002 C C . GLY A 1 126 ? -16.865 -8.235 11.439 1.00 61.81 126 GLY A C 1
ATOM 1003 O O . GLY A 1 126 ? -16.234 -7.356 12.025 1.00 61.81 126 GLY A O 1
ATOM 1004 N N . TYR A 1 127 ? -18.192 -8.231 11.381 1.00 49.09 127 TYR A N 1
ATOM 1005 C CA . TYR A 1 127 ? -19.017 -7.183 11.964 1.00 49.09 127 TYR A CA 1
ATOM 1006 C C . TYR A 1 127 ? -19.245 -7.453 13.455 1.00 49.09 127 TYR A C 1
ATOM 1008 O O . TYR A 1 127 ? -20.013 -8.341 13.808 1.00 49.09 127 TYR A O 1
ATOM 1016 N N . ASN A 1 128 ? -18.618 -6.667 14.333 1.00 43.47 128 ASN A N 1
ATOM 1017 C CA . ASN A 1 128 ? -19.063 -6.524 15.720 1.00 43.47 128 ASN A CA 1
ATOM 1018 C C . ASN A 1 128 ? -19.547 -5.088 15.937 1.00 43.47 128 ASN A C 1
ATOM 1020 O O . ASN A 1 128 ? -18.765 -4.135 15.907 1.00 43.47 128 ASN A O 1
ATOM 1024 N N . VAL A 1 129 ? -20.857 -4.931 16.124 1.00 40.03 129 VAL A N 1
ATOM 1025 C CA . VAL A 1 129 ? -21.492 -3.638 16.401 1.00 40.03 129 VAL A CA 1
ATOM 1026 C C . VAL A 1 129 ? -21.224 -3.243 17.836 1.00 40.03 129 VAL A C 1
ATOM 1028 O O . VAL A 1 129 ? -21.938 -3.664 18.738 1.00 40.03 129 VAL A O 1
ATOM 1031 N N . ASN A 1 130 ? -20.246 -2.374 18.052 1.00 42.69 130 ASN A N 1
ATOM 1032 C CA . ASN A 1 130 ? -20.246 -1.555 19.255 1.00 42.69 130 ASN A CA 1
ATOM 1033 C C . ASN A 1 130 ? -20.904 -0.219 18.903 1.00 42.69 130 ASN A C 1
ATOM 1035 O O . ASN A 1 130 ? -20.273 0.663 18.330 1.00 42.69 130 ASN A O 1
ATOM 1039 N N . ASN A 1 131 ? -22.189 -0.086 19.243 1.00 42.41 131 ASN A N 1
ATOM 1040 C CA . ASN A 1 131 ? -23.046 1.088 19.007 1.00 42.41 131 ASN A CA 1
ATOM 1041 C C . ASN A 1 131 ? -22.606 2.373 19.748 1.00 42.41 131 ASN A C 1
ATOM 1043 O O . ASN A 1 131 ? -23.364 3.337 19.796 1.00 42.41 131 ASN A O 1
ATOM 1047 N N . ASN A 1 132 ? -21.404 2.420 20.327 1.00 44.62 132 ASN A N 1
ATOM 1048 C CA . ASN A 1 132 ? -21.034 3.459 21.291 1.00 44.62 132 ASN A CA 1
ATOM 1049 C C . ASN A 1 132 ? -20.221 4.626 20.713 1.00 44.62 132 ASN A C 1
ATOM 1051 O O . ASN A 1 132 ? -20.020 5.596 21.431 1.00 44.62 132 ASN A O 1
ATOM 1055 N N . ASN A 1 133 ? -19.793 4.587 19.446 1.00 43.47 133 ASN A N 1
ATOM 1056 C CA . ASN A 1 133 ? -19.081 5.709 18.820 1.00 43.47 133 ASN A CA 1
ATOM 1057 C C . ASN A 1 133 ? -19.811 6.185 17.561 1.00 43.47 133 ASN A C 1
ATOM 1059 O O . ASN A 1 133 ? -19.629 5.661 16.464 1.00 43.47 133 ASN A O 1
ATOM 1063 N N . SER A 1 134 ? -20.662 7.193 17.747 1.00 41.22 134 SER A N 1
ATOM 1064 C CA . SER A 1 134 ? -21.512 7.808 16.724 1.00 41.22 134 SER A CA 1
ATOM 1065 C C . SER A 1 134 ? -20.851 8.953 15.943 1.00 41.22 134 SER A C 1
ATOM 1067 O O . SER A 1 134 ? -21.545 9.648 15.206 1.00 41.22 134 SER A O 1
ATOM 1069 N N . SER A 1 135 ? -19.543 9.190 16.064 1.00 42.16 135 SER A N 1
ATOM 1070 C CA . SER A 1 135 ? -18.874 10.247 15.292 1.00 42.16 135 SER A CA 1
ATOM 1071 C C . SER A 1 135 ? -18.318 9.688 13.982 1.00 42.16 135 SER A C 1
ATOM 1073 O O . SER A 1 135 ? -17.165 9.265 13.891 1.00 42.16 135 SER A O 1
ATOM 1075 N N . PHE A 1 136 ? -19.166 9.657 12.957 1.00 47.19 136 PHE A N 1
ATOM 1076 C CA . PHE A 1 136 ? -18.725 9.511 11.575 1.00 47.19 136 PHE A CA 1
ATOM 1077 C C . PHE A 1 136 ? -18.185 10.861 11.090 1.00 47.19 136 PHE A C 1
ATOM 1079 O O . PHE A 1 136 ? -18.962 11.751 10.756 1.00 47.19 136 PHE A O 1
ATOM 1086 N N . GLU A 1 137 ? -16.863 11.009 11.044 1.00 41.28 137 GLU A N 1
ATOM 1087 C CA . GLU A 1 137 ? -16.218 12.138 10.371 1.00 41.28 137 GLU A CA 1
ATOM 1088 C C . GLU A 1 137 ? -15.222 11.613 9.327 1.00 41.28 137 GLU A C 1
ATOM 1090 O O . GLU A 1 137 ? -14.128 11.162 9.680 1.00 41.28 137 GLU A O 1
ATOM 1095 N N . PRO A 1 138 ? -15.573 11.627 8.027 1.00 39.84 138 PRO A N 1
ATOM 1096 C CA . PRO A 1 138 ? -14.595 11.400 6.978 1.00 39.84 138 PRO A CA 1
ATOM 1097 C C . PRO A 1 138 ? -13.613 12.577 6.970 1.00 39.84 138 PRO A C 1
ATOM 1099 O O . PRO A 1 138 ? -13.942 13.675 6.519 1.00 39.84 138 PRO A O 1
ATOM 1102 N N . ILE A 1 139 ? -12.397 12.351 7.467 1.00 38.41 139 ILE A N 1
ATOM 1103 C CA . ILE A 1 139 ? -11.319 13.341 7.411 1.00 38.41 139 ILE A CA 1
ATOM 1104 C C . ILE A 1 139 ? -10.820 13.411 5.962 1.00 38.41 139 ILE A C 1
ATOM 1106 O O . ILE A 1 139 ? -10.123 12.526 5.475 1.00 38.41 139 ILE A O 1
ATOM 1110 N N . ARG A 1 140 ? -11.206 14.463 5.235 1.00 37.31 140 ARG A N 1
ATOM 1111 C CA . ARG A 1 140 ? -10.758 14.701 3.855 1.00 37.31 140 ARG A CA 1
ATOM 1112 C C . ARG A 1 140 ? -9.420 15.434 3.874 1.00 37.31 140 ARG A C 1
ATOM 1114 O O . ARG A 1 140 ? -9.369 16.595 4.271 1.00 37.31 140 ARG A O 1
ATOM 1121 N N . TYR A 1 141 ? -8.358 14.785 3.408 1.00 36.31 141 TYR A N 1
ATOM 1122 C CA . TYR A 1 141 ? -7.102 15.472 3.104 1.00 36.31 141 TYR A CA 1
ATOM 1123 C C . TYR A 1 141 ? -7.136 16.062 1.693 1.00 36.31 141 TYR A C 1
ATOM 1125 O O . TYR A 1 141 ? -7.862 15.595 0.814 1.00 36.31 141 TYR A O 1
ATOM 1133 N N . GLN A 1 142 ? -6.382 17.144 1.521 1.00 34.78 142 GLN A N 1
ATOM 1134 C CA . GLN A 1 142 ? -6.363 18.006 0.348 1.00 34.78 142 GLN A CA 1
ATOM 1135 C C . GLN A 1 142 ? -5.811 17.241 -0.863 1.00 34.78 142 GLN A C 1
ATOM 1137 O O . GLN A 1 142 ? -4.606 17.157 -1.073 1.00 34.78 142 GLN A O 1
ATOM 1142 N N . ILE A 1 143 ? -6.716 16.662 -1.652 1.00 38.97 143 ILE A N 1
ATOM 1143 C CA . ILE A 1 143 ? -6.402 16.142 -2.979 1.00 38.97 143 ILE A CA 1
ATOM 1144 C C . ILE A 1 143 ? -6.095 17.359 -3.842 1.00 38.97 143 ILE A C 1
ATOM 1146 O O . ILE A 1 143 ? -6.984 18.160 -4.145 1.00 38.97 143 ILE A O 1
ATOM 1150 N N . THR A 1 144 ? -4.835 17.530 -4.215 1.00 38.94 144 THR A N 1
ATOM 1151 C CA . THR A 1 144 ? -4.484 18.373 -5.357 1.00 38.94 144 THR A CA 1
ATOM 1152 C C . THR A 1 144 ? -5.327 17.899 -6.522 1.00 38.94 144 THR A C 1
ATOM 1154 O O . THR A 1 144 ? -5.374 16.700 -6.785 1.00 38.94 144 THR A O 1
ATOM 1157 N N . GLN A 1 145 ? -6.081 18.814 -7.134 1.00 38.78 145 GLN A N 1
ATOM 1158 C CA . GLN A 1 145 ? -7.067 18.465 -8.153 1.00 38.78 145 GLN A CA 1
ATOM 1159 C C . GLN A 1 145 ? -6.478 17.465 -9.154 1.00 38.78 145 GLN A C 1
ATOM 1161 O O . GLN A 1 145 ? -5.418 17.713 -9.720 1.00 38.78 145 GLN A O 1
ATOM 1166 N N . LEU A 1 146 ? -7.185 16.351 -9.376 1.00 43.31 146 LEU A N 1
ATOM 1167 C CA . LEU A 1 146 ? -6.959 15.517 -10.551 1.00 43.31 146 LEU A CA 1
ATOM 1168 C C . LEU A 1 146 ? -7.102 16.430 -11.770 1.00 43.31 146 LEU A C 1
ATOM 1170 O O . LEU A 1 146 ? -8.191 16.950 -12.024 1.00 43.31 146 LEU A O 1
ATOM 1174 N N . GLU A 1 147 ? -5.994 16.679 -12.462 1.00 44.84 147 GLU A N 1
ATOM 1175 C CA . GLU A 1 147 ? -5.976 17.622 -13.581 1.00 44.84 147 GLU A CA 1
ATOM 1176 C C . GLU A 1 147 ? -6.709 17.083 -14.803 1.00 44.84 147 GLU A C 1
ATOM 1178 O O . GLU A 1 147 ? -7.203 17.869 -15.606 1.00 44.84 147 GLU A O 1
ATOM 1183 N N . ASP A 1 148 ? -6.815 15.755 -14.920 1.00 48.91 148 ASP A N 1
ATOM 1184 C CA . ASP A 1 148 ? -7.513 15.093 -16.015 1.00 48.91 148 ASP A CA 1
ATOM 1185 C C . ASP A 1 148 ? -9.039 15.087 -15.776 1.00 48.91 148 ASP A C 1
ATOM 1187 O O . ASP A 1 148 ? -9.541 14.360 -14.901 1.00 48.91 148 ASP A O 1
ATOM 1191 N N . PRO A 1 149 ? -9.818 15.851 -16.568 1.00 51.44 149 PRO A N 1
ATOM 1192 C CA . PRO A 1 149 ? -11.263 15.940 -16.403 1.00 51.44 149 PRO A CA 1
ATOM 1193 C C . PRO A 1 149 ? -11.990 14.614 -16.664 1.00 51.44 149 PRO A C 1
ATOM 1195 O O . PRO A 1 149 ? -13.041 14.384 -16.069 1.00 51.44 149 PRO A O 1
ATOM 1198 N N . LYS A 1 150 ? -11.440 13.726 -17.506 1.00 48.41 150 LYS A N 1
ATOM 1199 C CA . LYS A 1 150 ? -12.055 12.430 -17.839 1.00 48.41 150 LYS A CA 1
ATOM 1200 C C . LYS A 1 150 ? -11.907 11.435 -16.698 1.00 48.41 150 LYS A C 1
ATOM 1202 O O . LYS A 1 150 ? -12.850 10.708 -16.389 1.00 48.41 150 LYS A O 1
ATOM 1207 N N . ILE A 1 151 ? -10.743 11.415 -16.047 1.00 48.34 151 ILE A N 1
ATOM 1208 C CA . ILE A 1 151 ? -10.519 10.582 -14.856 1.00 48.34 151 ILE A CA 1
ATOM 1209 C C . ILE A 1 151 ? -11.433 11.057 -13.725 1.00 48.34 151 ILE A C 1
ATOM 1211 O O . ILE A 1 151 ? -12.091 10.242 -13.079 1.00 48.34 151 ILE A O 1
ATOM 1215 N N . LYS A 1 152 ? -11.545 12.377 -13.539 1.00 49.34 152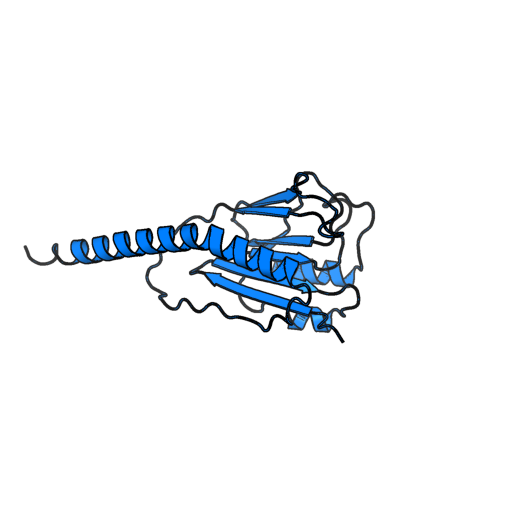 LYS A N 1
ATOM 1216 C CA . LYS A 1 152 ? -12.464 12.972 -12.564 1.00 49.34 152 LYS A CA 1
ATOM 1217 C C . LYS A 1 152 ? -13.916 12.564 -12.819 1.00 49.34 152 LYS A C 1
ATOM 1219 O O . LYS A 1 152 ? -14.583 12.125 -11.888 1.00 49.34 152 LYS A O 1
ATOM 1224 N N . GLU A 1 153 ? -14.396 12.674 -14.056 1.00 55.59 153 GLU A N 1
ATOM 1225 C CA . GLU A 1 153 ? -15.757 12.272 -14.430 1.00 55.59 153 GLU A CA 1
ATOM 1226 C C . GLU A 1 153 ? -15.996 10.779 -14.180 1.00 55.59 153 GLU A C 1
ATOM 1228 O O . GLU A 1 153 ? -17.002 10.407 -13.583 1.00 55.59 153 GLU A O 1
ATOM 1233 N N . LYS A 1 154 ? -15.039 9.919 -14.547 1.00 52.31 154 LYS A N 1
ATOM 1234 C CA . LYS A 1 154 ? -15.143 8.470 -14.339 1.00 52.31 154 LYS A CA 1
ATOM 1235 C C . LYS A 1 154 ? -15.174 8.097 -12.855 1.00 52.31 154 LYS A C 1
ATOM 1237 O O . LYS A 1 154 ? -15.959 7.237 -12.474 1.00 52.31 154 LYS A O 1
ATOM 1242 N N . ILE A 1 155 ? -14.368 8.750 -12.016 1.00 50.28 155 ILE A N 1
ATOM 1243 C CA . ILE A 1 155 ? -14.360 8.526 -10.561 1.00 50.28 155 ILE A CA 1
ATOM 1244 C C . ILE A 1 155 ? -15.651 9.039 -9.918 1.00 50.28 155 ILE A C 1
ATOM 1246 O O . ILE A 1 155 ? -16.221 8.338 -9.088 1.00 50.28 155 ILE A O 1
ATOM 1250 N N . VAL A 1 156 ? -16.129 10.229 -10.299 1.00 55.16 156 VAL A N 1
ATOM 1251 C CA . VAL A 1 156 ? -17.407 10.770 -9.805 1.00 55.16 156 VAL A CA 1
ATOM 1252 C C . VAL A 1 156 ? -18.552 9.849 -10.196 1.00 55.16 156 VAL A C 1
ATOM 1254 O O . VAL A 1 156 ? -19.347 9.485 -9.340 1.00 55.16 156 VAL A O 1
ATOM 1257 N N . ARG A 1 157 ? -18.585 9.392 -11.447 1.00 58.28 157 ARG A N 1
ATOM 1258 C CA . ARG A 1 157 ? -19.607 8.471 -11.929 1.00 58.28 157 ARG A CA 1
ATOM 1259 C C . ARG A 1 157 ? -19.543 7.118 -11.223 1.00 58.28 157 ARG A C 1
ATOM 1261 O O . ARG A 1 157 ? -20.573 6.636 -10.782 1.00 58.28 157 ARG A O 1
ATOM 1268 N N . LEU A 1 158 ? -18.353 6.543 -11.034 1.00 49.44 158 LEU A N 1
ATOM 1269 C CA . LEU A 1 158 ? -18.182 5.323 -10.235 1.00 49.44 158 LEU A CA 1
ATOM 1270 C C . LEU A 1 158 ? -18.640 5.534 -8.789 1.00 49.44 158 LEU A C 1
ATOM 1272 O O . LEU A 1 158 ? -19.288 4.662 -8.221 1.00 49.44 158 LEU A O 1
ATOM 1276 N N . TYR A 1 159 ? -18.335 6.684 -8.189 1.00 51.00 159 TYR A N 1
ATOM 1277 C CA . TYR A 1 159 ? -18.830 7.023 -6.862 1.00 51.00 159 TYR A CA 1
ATOM 1278 C C . TYR A 1 159 ? -20.357 7.121 -6.849 1.00 51.00 159 TYR A C 1
ATOM 1280 O O . TYR A 1 159 ? -20.973 6.503 -5.998 1.00 51.00 159 TYR A O 1
ATOM 1288 N N . GLU A 1 160 ? -20.981 7.832 -7.785 1.00 57.28 160 GLU A N 1
ATOM 1289 C CA . GLU A 1 160 ? -22.439 7.986 -7.879 1.00 57.28 160 GLU A CA 1
ATOM 1290 C C . GLU A 1 160 ? -23.155 6.657 -8.160 1.00 57.28 160 GLU A C 1
ATOM 1292 O O . GLU A 1 160 ? -24.171 6.357 -7.536 1.00 57.28 160 GLU A O 1
ATOM 1297 N N . GLU A 1 161 ? -22.595 5.822 -9.036 1.00 59.81 161 GLU A N 1
ATOM 1298 C CA . GLU A 1 161 ? -23.116 4.494 -9.378 1.00 59.81 161 GLU A CA 1
ATOM 1299 C C . GLU A 1 161 ? -22.988 3.489 -8.225 1.00 59.81 161 GLU A C 1
ATOM 1301 O O . GLU A 1 161 ? -23.736 2.518 -8.182 1.00 59.81 161 GLU A O 1
ATOM 1306 N N . ASN A 1 162 ? -22.064 3.707 -7.283 1.00 49.06 162 ASN A N 1
ATOM 1307 C CA . ASN A 1 162 ? -21.854 2.819 -6.135 1.00 49.06 162 ASN A CA 1
ATOM 1308 C C . ASN A 1 162 ? -22.306 3.437 -4.799 1.00 49.06 162 ASN A C 1
ATOM 1310 O O . ASN A 1 162 ? -22.434 2.727 -3.799 1.00 49.06 162 ASN A O 1
ATOM 1314 N N . CYS A 1 163 ? -22.594 4.742 -4.745 1.00 48.19 163 CYS A N 1
ATOM 1315 C CA . CYS A 1 163 ? -23.059 5.397 -3.523 1.00 48.19 163 CYS A CA 1
ATOM 1316 C C . CYS A 1 163 ? -24.484 4.977 -3.174 1.00 48.19 163 CYS A C 1
ATOM 1318 O O . CYS A 1 163 ? -24.836 5.008 -2.002 1.00 48.19 163 CYS A O 1
ATOM 1320 N N . CYS A 1 164 ? -25.286 4.527 -4.143 1.00 47.91 164 CYS A N 1
ATOM 1321 C CA . CYS A 1 164 ? -26.589 3.919 -3.888 1.00 47.91 164 CYS A CA 1
ATOM 1322 C C . CYS A 1 164 ? -26.469 2.618 -3.085 1.00 47.91 164 CYS A C 1
ATOM 1324 O O . CYS A 1 164 ? -27.267 2.428 -2.178 1.00 47.91 164 CYS A O 1
ATOM 1326 N N . VAL A 1 165 ? -25.429 1.800 -3.290 1.00 48.31 165 VAL A N 1
ATOM 1327 C CA . VAL A 1 165 ? -25.157 0.627 -2.434 1.00 48.31 165 VAL A CA 1
ATOM 1328 C C . VAL A 1 165 ? -24.824 1.067 -1.009 1.00 48.31 165 VAL A C 1
ATOM 1330 O O . VAL A 1 165 ? -25.328 0.493 -0.047 1.00 48.31 165 VAL A O 1
ATOM 1333 N N . LEU A 1 166 ? -24.025 2.127 -0.849 1.00 47.16 166 LEU A N 1
ATOM 1334 C CA . LEU A 1 166 ? -23.711 2.690 0.468 1.00 47.16 166 LEU A CA 1
ATOM 1335 C C . LEU A 1 166 ? -24.938 3.329 1.132 1.00 47.16 166 LEU A C 1
ATOM 1337 O O . LEU A 1 166 ? -25.121 3.168 2.336 1.00 47.16 166 LEU A O 1
ATOM 1341 N N . ASN A 1 167 ? -25.793 4.000 0.361 1.00 45.62 167 ASN A N 1
ATOM 1342 C CA . ASN A 1 167 ? -27.016 4.642 0.835 1.00 45.62 167 ASN A CA 1
ATOM 1343 C C . ASN A 1 167 ? -28.106 3.618 1.169 1.00 45.62 167 ASN A C 1
ATOM 1345 O O . ASN A 1 167 ? -28.768 3.777 2.183 1.00 45.62 167 ASN A O 1
ATOM 1349 N N . GLU A 1 168 ? -28.271 2.542 0.398 1.00 45.50 168 GLU A N 1
ATOM 1350 C CA . GLU A 1 168 ? -29.198 1.448 0.717 1.00 45.50 168 GLU A CA 1
ATOM 1351 C C . GLU A 1 168 ? -28.728 0.656 1.935 1.00 45.50 168 GLU A C 1
ATOM 1353 O O . GLU A 1 168 ? -29.536 0.302 2.798 1.00 45.50 168 GLU A O 1
ATOM 1358 N N . LEU A 1 169 ? -27.417 0.421 2.061 1.00 46.34 169 LEU A N 1
ATOM 1359 C CA . LEU A 1 169 ? -26.831 -0.151 3.270 1.00 46.34 169 LEU A CA 1
ATOM 1360 C C . LEU A 1 169 ? -27.072 0.776 4.472 1.00 46.34 169 LEU A C 1
ATOM 1362 O O . LEU A 1 169 ? -27.405 0.302 5.556 1.00 46.34 169 LEU A O 1
ATOM 1366 N N . TRP A 1 170 ? -26.957 2.093 4.278 1.00 47.12 170 TRP A N 1
ATOM 1367 C CA . TRP A 1 170 ? -27.197 3.115 5.298 1.00 47.12 170 TRP A CA 1
ATOM 1368 C C . TRP A 1 170 ? -28.669 3.206 5.719 1.00 47.12 170 TRP A C 1
ATOM 1370 O O . TRP A 1 170 ? -28.966 3.168 6.911 1.00 47.12 170 TRP A O 1
ATOM 1380 N N . GLU A 1 171 ? -29.594 3.236 4.761 1.00 46.16 171 GLU A N 1
ATOM 1381 C CA . GLU A 1 171 ? -31.049 3.167 4.951 1.00 46.16 171 GLU A CA 1
ATOM 1382 C C . GLU A 1 171 ? -31.441 1.884 5.691 1.00 46.16 171 GLU A C 1
ATOM 1384 O O . GLU A 1 171 ? -32.206 1.912 6.656 1.00 46.16 171 GLU A O 1
ATOM 1389 N N . THR A 1 172 ? -30.866 0.749 5.290 1.00 46.34 172 THR A N 1
ATOM 1390 C CA . THR A 1 172 ? -31.112 -0.556 5.912 1.00 46.34 172 THR A CA 1
ATOM 1391 C C . THR A 1 172 ? -30.601 -0.577 7.349 1.00 46.34 172 THR A C 1
ATOM 1393 O O . THR A 1 172 ? -31.341 -0.946 8.262 1.00 46.34 172 THR A O 1
ATOM 1396 N N . VAL A 1 173 ? -29.372 -0.114 7.585 1.00 45.72 173 VAL A N 1
ATOM 1397 C CA . VAL A 1 173 ? -28.801 0.044 8.927 1.00 45.72 173 VAL A CA 1
ATOM 1398 C C . VAL A 1 173 ? -29.682 0.952 9.786 1.00 45.72 173 VAL A C 1
ATOM 1400 O O . VAL A 1 173 ? -30.024 0.562 10.901 1.00 45.72 173 VAL A O 1
ATOM 1403 N N . LEU A 1 174 ? -30.088 2.127 9.297 1.00 45.06 174 LEU A N 1
ATOM 1404 C CA . LEU A 1 174 ? -30.959 3.062 10.020 1.00 45.06 174 LEU A CA 1
ATOM 1405 C C . LEU A 1 174 ? -32.304 2.420 10.368 1.00 45.06 174 LEU A C 1
ATOM 1407 O O . LEU A 1 174 ? -32.743 2.477 11.517 1.00 45.06 174 LEU A O 1
ATOM 1411 N N . LYS A 1 175 ? -32.926 1.730 9.410 1.00 39.59 175 LYS A N 1
ATOM 1412 C CA . LYS A 1 175 ? -34.204 1.036 9.587 1.00 39.59 175 LYS A CA 1
ATOM 1413 C C . LYS A 1 175 ? -34.127 -0.062 10.648 1.00 39.59 175 LYS A C 1
ATOM 1415 O O . LYS A 1 175 ? -35.036 -0.167 11.471 1.00 39.59 175 LYS A O 1
ATOM 1420 N N . TYR A 1 176 ? -33.051 -0.851 10.680 1.00 41.00 176 TYR A N 1
ATOM 1421 C CA . TYR A 1 176 ? -32.843 -1.867 11.721 1.00 41.00 176 TYR A CA 1
ATOM 1422 C C . TYR A 1 176 ? -32.448 -1.262 13.076 1.00 41.00 176 TYR A C 1
ATOM 1424 O O . TYR A 1 176 ? -32.886 -1.769 14.108 1.00 41.00 176 TYR A O 1
ATOM 1432 N N . SER A 1 177 ? -31.713 -0.148 13.088 1.00 38.88 177 SER A N 1
ATOM 1433 C CA . SER A 1 177 ? -31.328 0.574 14.312 1.00 38.88 177 SER A CA 1
ATOM 1434 C C . SER A 1 177 ? -32.547 1.187 15.009 1.00 38.88 177 SER A C 1
ATOM 1436 O O . SER A 1 177 ? -32.705 1.048 16.219 1.00 38.88 177 SER A O 1
ATOM 1438 N N . ILE A 1 178 ? -33.473 1.775 14.242 1.00 37.38 178 ILE A N 1
ATOM 1439 C CA . ILE A 1 178 ? -34.742 2.318 14.753 1.00 37.38 178 ILE A CA 1
ATOM 1440 C C . ILE A 1 178 ? -35.639 1.196 15.299 1.00 37.38 178 ILE A C 1
ATOM 1442 O O . ILE A 1 178 ? -36.217 1.341 16.375 1.00 37.38 178 ILE A O 1
ATOM 1446 N N . LYS A 1 179 ? -35.708 0.047 14.610 1.00 35.81 179 LYS A N 1
ATOM 1447 C CA . LYS A 1 179 ? -36.508 -1.113 15.048 1.00 35.81 179 LYS A CA 1
ATOM 1448 C C . LYS A 1 179 ? -35.984 -1.744 16.344 1.00 35.81 179 LYS A C 1
ATOM 1450 O O . LYS A 1 179 ? -36.766 -2.252 17.147 1.00 35.81 179 LYS A O 1
ATOM 1455 N N . HIS A 1 180 ? -34.668 -1.713 16.557 1.00 32.97 180 HIS A N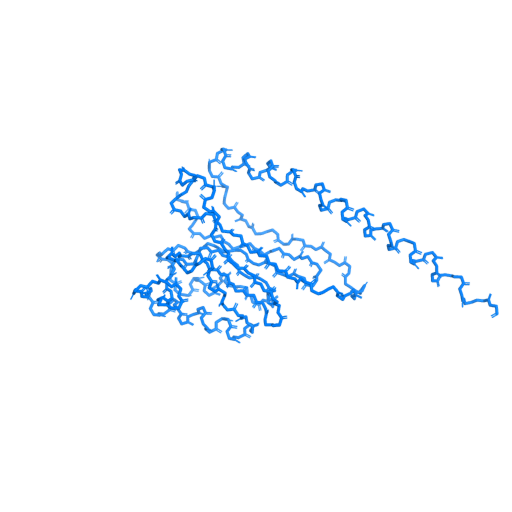 1
ATOM 1456 C CA . HIS A 1 180 ? -34.057 -2.210 17.788 1.00 32.97 180 HIS A CA 1
ATOM 1457 C C . HIS A 1 180 ? -34.329 -1.280 18.978 1.00 32.97 180 HIS A C 1
ATOM 1459 O O . HIS A 1 180 ? -34.635 -1.778 20.059 1.00 32.97 180 HIS A O 1
ATOM 1465 N N . ILE A 1 181 ? -34.313 0.042 18.761 1.00 39.31 181 ILE A N 1
ATOM 1466 C CA . ILE A 1 181 ? -34.640 1.054 19.780 1.00 39.31 181 ILE A CA 1
ATOM 1467 C C . ILE A 1 181 ? -36.117 0.968 20.197 1.00 39.31 181 ILE A C 1
ATOM 1469 O O . ILE A 1 181 ? -36.423 1.029 21.388 1.00 39.31 181 ILE A O 1
ATOM 1473 N N . SER A 1 182 ? -37.038 0.756 19.249 1.00 41.75 182 SER A N 1
ATOM 1474 C CA . SER A 1 182 ? -38.466 0.593 19.567 1.00 41.75 182 SER A CA 1
ATOM 1475 C C . SER A 1 182 ? -38.781 -0.703 20.324 1.00 41.75 182 SER A C 1
ATOM 1477 O O . SER A 1 182 ? -39.745 -0.744 21.081 1.00 41.75 182 SER A O 1
ATOM 1479 N N . ASN A 1 183 ? -37.969 -1.754 20.155 1.00 40.94 183 ASN A N 1
ATOM 1480 C CA . ASN A 1 183 ? -38.162 -3.038 20.838 1.00 40.94 183 ASN A CA 1
ATOM 1481 C C . ASN A 1 183 ? -37.467 -3.116 22.209 1.00 40.94 183 ASN A C 1
ATOM 1483 O O . ASN A 1 183 ? -37.902 -3.889 23.056 1.00 40.94 183 ASN A O 1
ATOM 1487 N N . SER A 1 184 ? -36.433 -2.308 22.465 1.00 41.66 184 SER A N 1
ATOM 1488 C CA . SER A 1 184 ? -35.777 -2.224 23.781 1.00 41.66 184 SER A CA 1
ATOM 1489 C C . SER A 1 184 ? -36.510 -1.333 24.795 1.00 41.66 184 SER A C 1
ATOM 1491 O O . SER A 1 184 ? -36.141 -1.317 25.964 1.00 41.66 184 SER A O 1
ATOM 1493 N N . GLY A 1 185 ? -37.542 -0.593 24.369 1.00 42.03 185 GLY A N 1
ATOM 1494 C CA . GLY A 1 185 ? -38.327 0.303 25.230 1.00 42.03 185 GLY A CA 1
ATOM 1495 C C . GLY A 1 185 ? -39.529 -0.332 25.942 1.00 42.03 185 GLY A C 1
ATOM 1496 O O . GLY A 1 185 ? -40.133 0.332 26.776 1.00 42.03 185 GLY A O 1
ATOM 1497 N N . ASN A 1 186 ? -39.881 -1.592 25.650 1.00 42.25 186 ASN A N 1
ATOM 1498 C CA . ASN A 1 186 ? -41.132 -2.209 26.128 1.00 42.25 186 ASN A CA 1
ATOM 1499 C C . ASN A 1 186 ? -40.964 -3.434 27.048 1.00 42.25 186 ASN A C 1
ATOM 1501 O O . ASN A 1 186 ? -41.955 -4.089 27.354 1.00 42.25 186 ASN A O 1
ATOM 1505 N N . SER A 1 187 ? -39.758 -3.753 27.530 1.00 44.03 187 SER A N 1
ATOM 1506 C CA . SER A 1 187 ? -39.551 -4.882 28.461 1.00 44.03 187 SER A CA 1
ATOM 1507 C C . SER A 1 187 ? -39.096 -4.470 29.863 1.00 44.03 187 SER A C 1
ATOM 1509 O O . SER A 1 187 ? -38.513 -5.278 30.579 1.00 44.03 187 SER A O 1
ATOM 1511 N N . ALA A 1 188 ? -39.344 -3.224 30.265 1.00 40.75 188 ALA A N 1
ATOM 1512 C CA . ALA A 1 188 ? -39.006 -2.735 31.599 1.00 40.75 188 ALA A CA 1
ATOM 1513 C C . ALA A 1 188 ? -40.218 -2.162 32.344 1.00 40.75 188 ALA A C 1
ATOM 1515 O O . ALA A 1 188 ? -40.050 -1.187 33.048 1.00 40.75 188 ALA A O 1
ATOM 1516 N N . PHE A 1 189 ? -41.415 -2.737 32.183 1.00 42.72 189 PHE A N 1
ATOM 1517 C CA . PHE A 1 189 ? -42.534 -2.631 33.136 1.00 42.72 189 PHE A CA 1
ATOM 1518 C C . PHE A 1 189 ? -43.561 -3.737 32.836 1.00 42.72 189 PHE A C 1
ATOM 1520 O O . PHE A 1 189 ? -44.476 -3.533 32.041 1.00 42.72 189 PHE A O 1
ATOM 1527 N N . ALA A 1 190 ? -43.381 -4.908 33.450 1.00 35.69 190 ALA A N 1
ATOM 1528 C CA . ALA A 1 190 ? -44.422 -5.887 33.777 1.00 35.69 190 ALA A CA 1
ATOM 1529 C C . ALA A 1 190 ? -43.860 -6.872 34.808 1.00 35.69 190 ALA A C 1
ATOM 1531 O O . ALA A 1 190 ? -42.727 -7.355 34.581 1.00 35.69 190 ALA A O 1
#

pLDDT: mean 71.89, std 22.15, range [30.92, 97.38]

Sequence (190 aa):
MYSDTHSITVKFRNFVLNTVYFSPSMDISSIKKYLPTEDVTLMLGDINTHFGASFGV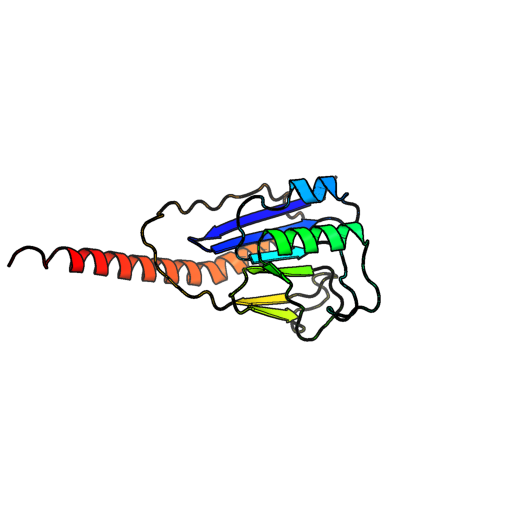SKSGPFARIELFNEFSSLQKLNHIAPEPLGNTPDHLFVKDGINCTWRFYPEVPNDLSDHKFMTAELAIGYNVNNNNSSFEPIRYQITQLEDPKIKEKIVRLYEENCCVLNELWETVLKYSIKHISNSGNSAFA

Secondary structure (DSSP, 8-state):
----EEEEEEEETTEEEEEEEE-TT--HHHHHHHS-SSPPSEEEEE-S--BGGGGT-SSB--HHHHHHHHHHHHHHTEEEEPPBS----SEEEEEETT--EEEEE-TTS-TTS-SSPPEEEEE-------TT--------------S-HHHHHHHHHHHHHHHHHHHHHHHHHHHHHHHHHHHHTSSS--